Protein AF-A0A9D5RWE0-F1 (afdb_monomer)

Radius of gyration: 54.71 Å; Cα contacts (8 Å, |Δi|>4): 321; chains: 1; bounding box: 105×36×163 Å

Sequence (337 aa):
MYKINDGEYSDALPSATNVGNYDITYYVKGDSNHSDLAETSLTSVSILANDKTELVSTLASTNDYYDSIKDDYPLFASNLKLALDNGNAINSNDNVTVEQITEAINTLQSAKQAATNNVTKVVDVVTKIDAIGVVTLEKENDIIAVRNSYNALSEAEKAEVGEVYLSKLVNAEKTLKALKDKKAADEVKTLIDNIGEVVLSDECHKKIETAKAAYDSLTPEQKSLISEANEILAEKETIYNQLSERNKKAMPMLIVSISVAAGVILVLVLLYFLPFIINKRYIIDTNNNKIKRVAYIKESDGMVLLITHSFRKIRCNESEVYNNKAEAEEALNKSKQ

Solvent-accessible surface area (backbone atoms only — not comparable to full-atom values): 20110 Å² total; per-residue (Å²): 66,30,22,53,59,94,50,72,77,34,86,57,81,85,84,86,86,62,56,45,78,43,42,40,35,35,34,48,79,44,58,101,88,44,74,64,46,74,81,46,75,53,81,68,46,71,43,75,58,68,91,51,68,66,45,54,54,49,48,53,61,44,49,56,52,38,71,74,32,41,85,79,33,46,75,50,25,51,58,38,49,54,37,48,52,55,35,49,55,54,71,73,40,58,76,52,52,73,66,58,52,51,50,37,41,52,46,38,54,52,38,47,52,50,37,52,53,49,51,52,54,32,51,52,45,50,53,48,52,63,67,56,68,81,76,46,84,84,43,52,66,57,54,51,52,42,51,51,53,53,66,71,44,52,72,73,43,48,59,58,49,34,68,71,52,52,49,52,50,54,50,45,54,51,51,40,50,53,52,52,40,47,50,56,33,50,53,36,46,51,40,50,59,69,40,64,78,83,55,95,44,72,65,44,50,50,37,49,53,50,28,49,56,50,52,71,70,45,52,74,74,30,47,67,76,38,53,69,56,49,52,51,47,55,50,48,52,52,52,44,52,52,48,51,52,48,48,68,68,61,56,70,83,49,64,55,74,59,84,53,90,83,91,55,88,55,82,47,76,61,88,80,88,73,100,75,83,86,85,86,80,83,87,80,55,86,89,73,81,60,87,78,79,76,48,48,34,58,52,100,90,51,76,49,84,55,82,79,93,84,90,75,98,68,90,80,73,86,83,75,79,31,79,40,68,67,60,48,52,49,57,55,53,64,75,71,115

Nearest PDB structures (foldseek):
  5bu8-assembly1_A  TM=1.929E-01  e=3.585E+00  Enterobacteria phage HK620
  6djl-assembly1_C  TM=1.990E-01  e=3.225E+00  Homo sapiens

Structure (mmCIF, N/CA/C/O backbone):
data_AF-A0A9D5RWE0-F1
#
_entry.id   AF-A0A9D5RWE0-F1
#
loop_
_atom_site.group_PDB
_atom_site.id
_atom_site.type_symbol
_atom_site.label_atom_id
_atom_site.label_alt_id
_atom_site.label_comp_id
_atom_site.label_asym_id
_atom_site.label_entity_id
_atom_site.label_seq_id
_atom_site.pdbx_PDB_ins_code
_atom_site.Cartn_x
_atom_site.Cartn_y
_atom_site.Cartn_z
_atom_site.occupancy
_atom_site.B_iso_or_equiv
_atom_site.auth_seq_id
_atom_site.auth_comp_id
_atom_site.auth_asym_id
_atom_site.auth_atom_id
_atom_site.pdbx_PDB_model_num
ATOM 1 N N . MET A 1 1 ? 46.714 16.170 -53.740 1.00 91.50 1 MET A N 1
ATOM 2 C CA . MET A 1 1 ? 45.667 16.789 -52.902 1.00 91.50 1 MET A CA 1
ATOM 3 C C . MET A 1 1 ? 44.410 15.952 -52.985 1.00 91.50 1 MET A C 1
ATOM 5 O O . MET A 1 1 ? 44.203 15.309 -54.009 1.00 91.50 1 MET A O 1
ATOM 9 N N . TYR A 1 2 ? 43.608 15.944 -51.927 1.00 93.94 2 TYR A N 1
ATOM 10 C CA . TYR A 1 2 ? 42.418 15.114 -51.762 1.00 93.94 2 TYR A CA 1
ATOM 11 C C . TYR A 1 2 ? 41.202 15.975 -51.413 1.00 93.94 2 TYR A C 1
ATOM 13 O O . TYR A 1 2 ? 41.355 16.989 -50.737 1.00 93.94 2 TYR A O 1
ATOM 21 N N . LYS A 1 3 ? 40.008 15.550 -51.822 1.00 93.56 3 LYS A N 1
ATOM 22 C CA . LYS A 1 3 ? 38.716 16.075 -51.363 1.00 93.56 3 LYS A CA 1
ATOM 23 C C . LYS A 1 3 ? 37.780 14.922 -50.990 1.00 93.56 3 LYS A C 1
ATOM 25 O O . LYS A 1 3 ? 37.938 13.809 -51.498 1.00 93.56 3 LYS A O 1
ATOM 30 N N . ILE A 1 4 ? 36.823 15.200 -50.108 1.00 94.50 4 ILE A N 1
ATOM 31 C CA . ILE A 1 4 ? 35.719 14.297 -49.752 1.00 94.50 4 ILE A CA 1
ATOM 32 C C . ILE A 1 4 ? 34.438 14.872 -50.336 1.00 94.50 4 ILE A C 1
ATOM 34 O O . ILE A 1 4 ? 34.137 16.039 -50.083 1.00 94.50 4 ILE A O 1
ATOM 38 N N . ASN A 1 5 ? 33.673 14.050 -51.052 1.00 92.81 5 ASN A N 1
ATOM 39 C CA . ASN A 1 5 ? 32.453 14.438 -51.754 1.00 92.81 5 ASN A CA 1
ATOM 40 C C . ASN A 1 5 ? 32.718 15.701 -52.602 1.00 92.81 5 ASN A C 1
ATOM 42 O O . ASN A 1 5 ? 33.772 15.823 -53.231 1.00 92.81 5 ASN A O 1
ATOM 46 N N . ASP A 1 6 ? 31.808 16.673 -52.557 1.00 90.19 6 ASP A N 1
ATOM 47 C CA . ASP A 1 6 ? 31.939 17.971 -53.232 1.00 90.19 6 ASP A CA 1
ATOM 48 C C . ASP A 1 6 ? 32.753 19.004 -52.422 1.00 90.19 6 ASP A C 1
ATOM 50 O O . ASP A 1 6 ? 32.578 20.211 -52.577 1.00 90.19 6 ASP A O 1
ATOM 54 N N . GLY A 1 7 ? 33.610 18.541 -51.507 1.00 91.50 7 GLY A N 1
ATOM 55 C CA . GLY A 1 7 ? 34.447 19.394 -50.667 1.00 91.50 7 GLY A CA 1
ATOM 56 C C . GLY A 1 7 ? 35.657 20.002 -51.387 1.00 91.50 7 GLY A C 1
ATOM 57 O O . GLY A 1 7 ? 35.969 19.691 -52.537 1.00 91.50 7 GLY A O 1
ATOM 58 N N . GLU A 1 8 ? 36.382 20.851 -50.660 1.00 93.62 8 GLU A N 1
ATOM 59 C CA . GLU A 1 8 ? 37.604 21.508 -51.137 1.00 93.62 8 GLU A CA 1
ATOM 60 C C . GLU A 1 8 ? 38.823 20.572 -51.122 1.00 93.62 8 GLU A C 1
ATOM 62 O O . GLU A 1 8 ? 38.936 19.667 -50.289 1.00 93.62 8 GLU A O 1
ATOM 67 N N . TYR A 1 9 ? 39.777 20.829 -52.020 1.00 92.81 9 TYR A N 1
ATOM 68 C CA . TYR A 1 9 ? 41.039 20.095 -52.068 1.00 92.81 9 TYR A CA 1
ATOM 69 C C . TYR A 1 9 ? 41.990 20.489 -50.934 1.00 92.81 9 TYR A C 1
ATOM 71 O O . TYR A 1 9 ? 42.259 21.665 -50.702 1.00 92.81 9 TYR A O 1
ATOM 79 N N . SER A 1 10 ? 42.581 19.487 -50.284 1.00 93.88 10 SER A N 1
ATOM 80 C CA . SER A 1 10 ? 43.556 19.644 -49.203 1.00 93.88 10 SER A CA 1
ATOM 81 C C . SER A 1 10 ? 44.744 18.690 -49.358 1.00 93.88 10 SER A C 1
ATOM 83 O O . SER A 1 10 ? 44.656 17.651 -50.014 1.00 93.88 10 SER A O 1
ATOM 85 N N . ASP A 1 11 ? 45.881 19.037 -48.754 1.00 91.81 11 ASP A N 1
ATOM 86 C CA . ASP A 1 11 ? 47.048 18.150 -48.656 1.00 91.81 11 ASP A CA 1
ATOM 87 C C . ASP A 1 11 ? 46.867 17.084 -47.561 1.00 91.81 11 ASP A C 1
ATOM 89 O O . ASP A 1 11 ? 47.565 16.070 -47.556 1.00 91.81 11 ASP A O 1
ATOM 93 N N . ALA A 1 12 ? 45.916 17.295 -46.643 1.00 93.38 12 ALA A N 1
ATOM 94 C CA . ALA A 1 12 ? 45.594 16.353 -45.579 1.00 93.38 12 ALA A CA 1
ATOM 95 C C . ALA A 1 12 ? 44.889 15.101 -46.121 1.00 93.38 12 ALA A C 1
ATOM 97 O O . ALA A 1 12 ? 44.105 15.166 -47.070 1.00 93.38 12 ALA A O 1
ATOM 98 N N . LEU A 1 13 ? 45.134 13.958 -45.472 1.00 90.19 13 LEU A N 1
ATOM 99 C CA . LEU A 1 13 ? 44.382 12.741 -45.757 1.00 90.19 13 LEU A CA 1
ATOM 100 C C . LEU A 1 13 ? 42.901 12.935 -45.374 1.00 90.19 13 LEU A C 1
ATOM 102 O O . LEU A 1 13 ? 42.628 13.410 -44.269 1.00 90.19 13 LEU A O 1
ATOM 106 N N . PRO A 1 14 ? 41.956 12.549 -46.250 1.00 92.19 14 PRO A N 1
ATOM 107 C CA . PRO A 1 14 ? 40.526 12.557 -45.963 1.00 92.19 14 PRO A CA 1
ATOM 108 C C . PRO A 1 14 ? 40.153 11.816 -44.675 1.00 92.19 14 PRO A C 1
ATOM 110 O O . PRO A 1 14 ? 40.565 10.673 -44.479 1.00 92.19 14 PRO A O 1
ATOM 113 N N . SER A 1 15 ? 39.326 12.428 -43.825 1.00 92.31 15 SER A N 1
ATOM 114 C CA . SER A 1 15 ? 38.710 11.770 -42.671 1.00 92.31 15 SER A CA 1
ATOM 115 C C . SER A 1 15 ? 37.251 12.197 -42.491 1.00 92.31 15 SER A C 1
ATOM 117 O O . SER A 1 15 ? 36.880 13.339 -42.758 1.00 92.31 15 SER A O 1
ATOM 119 N N . ALA A 1 16 ? 36.416 11.258 -42.048 1.00 92.69 16 ALA A N 1
ATOM 120 C CA . ALA A 1 16 ? 35.019 11.483 -41.702 1.00 92.69 16 ALA A CA 1
ATOM 121 C C . ALA A 1 16 ? 34.601 10.523 -40.581 1.00 92.69 16 ALA A C 1
ATOM 123 O O . ALA A 1 16 ? 35.165 9.437 -40.453 1.00 92.69 16 ALA A O 1
ATOM 124 N N . THR A 1 17 ? 33.632 10.929 -39.760 1.00 92.81 17 THR A N 1
ATOM 125 C CA . THR A 1 17 ? 33.183 10.159 -38.584 1.00 92.81 17 THR A CA 1
ATOM 126 C C . THR A 1 17 ? 31.701 9.809 -38.603 1.00 92.81 17 THR A C 1
ATOM 128 O O . THR A 1 17 ? 31.282 8.932 -37.856 1.00 92.81 17 THR A O 1
ATOM 131 N N . ASN A 1 18 ? 30.900 10.487 -39.427 1.00 95.56 18 ASN A N 1
ATOM 132 C CA . ASN A 1 18 ? 29.454 10.298 -39.446 1.00 95.56 18 ASN A CA 1
ATOM 133 C C . ASN A 1 18 ? 29.061 9.139 -40.364 1.00 95.56 18 ASN A C 1
ATOM 135 O O . ASN A 1 18 ? 29.732 8.868 -41.359 1.00 95.56 18 ASN A O 1
ATOM 139 N N . VAL A 1 19 ? 27.943 8.490 -40.066 1.00 96.00 19 VAL A N 1
ATOM 140 C CA . VAL A 1 19 ? 27.300 7.519 -40.950 1.00 96.00 19 VAL A CA 1
ATOM 141 C C . VAL A 1 19 ? 27.016 8.173 -42.298 1.00 96.00 19 VAL A C 1
ATOM 143 O O . VAL A 1 19 ? 26.489 9.285 -42.365 1.00 96.00 19 VAL A O 1
ATOM 146 N N . GLY A 1 20 ? 27.381 7.487 -43.376 1.00 95.88 20 GLY A N 1
ATOM 147 C CA . GLY A 1 20 ? 27.222 8.003 -44.727 1.00 95.88 20 GLY A CA 1
ATOM 148 C C . GLY A 1 20 ? 28.159 7.352 -45.732 1.00 95.88 20 GLY A C 1
ATOM 149 O O . GLY A 1 20 ? 29.032 6.559 -45.378 1.00 95.88 20 GLY A O 1
ATOM 150 N N . ASN A 1 21 ? 27.958 7.715 -46.994 1.00 95.75 21 ASN A N 1
ATOM 151 C CA . ASN A 1 21 ? 28.835 7.349 -48.099 1.00 95.75 21 ASN A CA 1
ATOM 152 C C . ASN A 1 21 ? 29.780 8.513 -48.401 1.00 95.75 21 ASN A C 1
ATOM 154 O O . ASN A 1 21 ? 29.379 9.678 -48.327 1.00 95.75 21 ASN A O 1
ATOM 158 N N . TYR A 1 22 ? 31.020 8.181 -48.736 1.00 96.06 22 TYR A N 1
ATOM 159 C CA . TYR A 1 22 ? 32.093 9.136 -48.944 1.00 96.06 22 TYR A CA 1
ATOM 160 C C . TYR A 1 22 ? 32.828 8.831 -50.240 1.00 96.06 22 TYR A C 1
ATOM 162 O O . TYR A 1 22 ? 33.515 7.813 -50.367 1.00 96.06 22 TYR A O 1
ATOM 170 N N . ASP A 1 23 ? 32.720 9.765 -51.176 1.00 95.25 23 ASP A N 1
ATOM 171 C CA . ASP A 1 23 ? 33.444 9.743 -52.434 1.00 95.25 23 ASP A CA 1
ATOM 172 C C . ASP A 1 23 ? 34.757 10.500 -52.253 1.00 95.25 23 ASP A C 1
ATOM 174 O O . ASP A 1 23 ? 34.780 11.706 -52.014 1.00 95.25 23 ASP A O 1
ATOM 178 N N . ILE A 1 24 ? 35.878 9.787 -52.334 1.00 94.94 24 ILE A N 1
ATOM 179 C CA . ILE A 1 24 ? 37.199 10.396 -52.185 1.00 94.94 24 ILE A CA 1
ATOM 180 C C . ILE A 1 24 ? 37.775 10.636 -53.566 1.00 94.94 24 ILE A C 1
ATOM 182 O O . ILE A 1 24 ? 37.885 9.718 -54.375 1.00 94.94 24 ILE A O 1
ATOM 186 N N . THR A 1 25 ? 38.200 11.866 -53.819 1.00 95.00 25 THR A N 1
ATOM 187 C CA . THR A 1 25 ? 38.808 12.238 -55.092 1.00 95.00 25 THR A CA 1
ATOM 188 C C . THR A 1 25 ? 40.154 12.902 -54.861 1.00 95.00 25 THR A C 1
ATOM 190 O O . THR A 1 25 ? 40.316 13.673 -53.915 1.00 95.00 25 THR A O 1
ATOM 193 N N . TYR A 1 26 ? 41.138 12.594 -55.705 1.00 94.12 26 TYR A N 1
ATOM 194 C CA . TYR A 1 26 ? 42.473 13.169 -55.612 1.00 94.12 26 TYR A CA 1
ATOM 195 C C . TYR A 1 26 ? 42.975 13.677 -56.961 1.00 94.12 26 TYR A C 1
ATOM 197 O O . TYR A 1 26 ? 42.572 13.206 -58.020 1.00 94.12 26 TYR A O 1
ATOM 205 N N . TYR A 1 27 ? 43.910 14.618 -56.909 1.00 91.81 27 TYR A N 1
ATOM 206 C CA . TYR A 1 27 ? 44.736 14.996 -58.053 1.00 91.81 27 TYR A CA 1
ATOM 207 C C . TYR A 1 27 ? 46.182 15.207 -57.596 1.00 91.81 27 TYR A C 1
ATOM 209 O O . TYR A 1 27 ? 46.446 15.480 -56.415 1.00 91.81 27 TYR A O 1
ATOM 217 N N . VAL A 1 28 ? 47.137 15.062 -58.515 1.00 89.88 28 VAL A N 1
ATOM 218 C CA . VAL A 1 28 ? 48.561 15.287 -58.228 1.00 89.88 28 VAL A CA 1
ATOM 219 C C . VAL A 1 28 ? 48.958 16.614 -58.847 1.00 89.88 28 VAL A C 1
ATOM 221 O O . VAL A 1 28 ? 48.916 16.763 -60.063 1.00 89.88 28 VAL A O 1
ATOM 224 N N . LYS A 1 29 ? 49.331 17.579 -58.009 1.00 87.44 29 LYS A N 1
ATOM 225 C CA . LYS A 1 29 ? 49.853 18.860 -58.477 1.00 87.44 29 LYS A CA 1
ATOM 226 C C . LYS A 1 29 ? 51.285 18.658 -58.977 1.00 87.44 29 LYS A C 1
ATOM 228 O O . LYS A 1 29 ? 52.105 18.097 -58.251 1.00 87.44 29 LYS A O 1
ATOM 233 N N . GLY A 1 30 ? 51.556 19.082 -60.202 1.00 87.69 30 GLY A N 1
ATOM 234 C CA . GLY A 1 30 ? 52.875 19.070 -60.812 1.00 87.69 30 GLY A CA 1
ATOM 235 C C . GLY A 1 30 ? 53.831 20.061 -60.142 1.00 87.69 30 GLY A C 1
ATOM 236 O O . GLY A 1 30 ? 53.412 20.975 -59.424 1.00 87.69 30 GLY A O 1
ATOM 237 N N . ASP A 1 31 ? 55.129 19.869 -60.363 1.00 88.88 31 ASP A N 1
ATOM 238 C CA . ASP A 1 31 ? 56.180 20.790 -59.921 1.00 88.88 31 ASP A CA 1
ATOM 239 C C . ASP A 1 31 ? 56.749 21.593 -61.109 1.00 88.88 31 ASP A C 1
ATOM 241 O O . ASP A 1 31 ? 56.204 21.582 -62.209 1.00 88.88 31 ASP A O 1
ATOM 245 N N . SER A 1 32 ? 57.866 22.302 -60.915 1.00 93.19 32 SER A N 1
ATOM 246 C CA . SER A 1 32 ? 58.501 23.103 -61.975 1.00 93.19 32 SER A CA 1
ATOM 247 C C . SER A 1 32 ? 58.889 22.308 -63.231 1.00 93.19 32 SER A C 1
ATOM 249 O O . SER A 1 32 ? 59.124 22.916 -64.273 1.00 93.19 32 SER A O 1
ATOM 251 N N . ASN A 1 33 ? 58.984 20.977 -63.135 1.00 90.69 33 ASN A N 1
ATOM 252 C CA . ASN A 1 33 ? 59.439 20.089 -64.200 1.00 90.69 33 ASN A CA 1
ATOM 253 C C . ASN A 1 33 ? 58.367 19.074 -64.653 1.00 90.69 33 ASN A C 1
ATOM 255 O O . ASN A 1 33 ? 58.608 18.351 -65.620 1.00 90.69 33 ASN A O 1
ATOM 259 N N . HIS A 1 34 ? 57.197 19.018 -64.001 1.00 88.31 34 HIS A N 1
ATOM 260 C CA . HIS A 1 34 ? 56.120 18.060 -64.290 1.00 88.31 34 HIS A CA 1
ATOM 261 C C . HIS A 1 34 ? 54.746 18.750 -64.314 1.00 88.31 34 HIS A C 1
ATOM 263 O O . HIS A 1 34 ? 54.474 19.621 -63.498 1.00 88.31 34 HIS A O 1
ATOM 269 N N . SER A 1 35 ? 53.851 18.351 -65.223 1.00 88.06 35 SER A N 1
ATOM 270 C CA . SER A 1 35 ? 52.467 18.860 -65.271 1.00 88.06 35 SER A CA 1
ATOM 271 C C . SER A 1 35 ? 51.556 18.199 -64.229 1.00 88.06 35 SER A C 1
ATOM 273 O O . SER A 1 35 ? 51.857 17.110 -63.742 1.00 88.06 35 SER A O 1
ATOM 275 N N . ASP A 1 36 ? 50.422 18.839 -63.925 1.00 89.06 36 ASP A N 1
ATOM 276 C CA . ASP A 1 36 ? 49.377 18.272 -63.065 1.00 89.06 36 ASP A CA 1
ATOM 277 C C . ASP A 1 36 ? 48.830 16.953 -63.639 1.00 89.06 36 ASP A C 1
ATOM 279 O O . ASP A 1 36 ? 48.599 16.822 -64.846 1.00 89.06 36 ASP A O 1
ATOM 283 N N . LEU A 1 37 ? 48.569 15.986 -62.759 1.00 87.12 37 LEU A N 1
ATOM 284 C CA . LEU A 1 37 ? 47.771 14.810 -63.084 1.00 87.12 37 LEU A CA 1
ATOM 285 C C . LEU A 1 37 ? 46.290 15.151 -62.923 1.00 87.12 37 LEU A C 1
ATOM 287 O O . LEU A 1 37 ? 45.889 15.713 -61.902 1.00 87.12 37 LEU A O 1
ATOM 291 N N . ALA A 1 38 ? 45.489 14.760 -63.914 1.00 86.00 38 ALA A N 1
ATOM 292 C CA . ALA A 1 38 ? 44.045 14.938 -63.890 1.00 86.00 38 ALA A CA 1
ATOM 293 C C . ALA A 1 38 ? 43.392 14.276 -62.662 1.00 86.00 38 ALA A C 1
ATOM 295 O O . ALA A 1 38 ? 43.881 13.284 -62.116 1.00 86.00 38 ALA A O 1
ATOM 296 N N . GLU A 1 39 ? 42.260 14.844 -62.260 1.00 91.62 39 GLU A N 1
ATOM 297 C CA . GLU A 1 39 ? 41.424 14.359 -61.166 1.00 91.62 39 GLU A CA 1
ATOM 298 C C . GLU A 1 39 ? 41.070 12.870 -61.332 1.00 91.62 39 GLU A C 1
ATOM 300 O O . GLU A 1 39 ? 40.671 12.429 -62.409 1.00 91.62 39 GLU A O 1
ATOM 305 N N . THR A 1 40 ? 41.230 12.093 -60.258 1.00 93.50 40 THR A N 1
ATOM 306 C CA . THR A 1 40 ? 40.908 10.663 -60.194 1.00 93.50 40 THR A CA 1
ATOM 307 C C . THR A 1 40 ? 40.087 10.372 -58.939 1.00 93.50 40 THR A C 1
ATOM 309 O O . THR A 1 40 ? 40.506 10.686 -57.822 1.00 93.50 40 THR A O 1
ATOM 312 N N . SER A 1 41 ? 38.925 9.743 -59.111 1.00 92.56 41 SER A N 1
ATOM 313 C CA . SER A 1 41 ? 38.076 9.296 -58.003 1.00 92.56 41 SER A CA 1
ATOM 314 C C . SER A 1 41 ? 38.458 7.891 -57.541 1.00 92.56 41 SER A C 1
ATOM 316 O O . SER A 1 41 ? 38.744 7.007 -58.351 1.00 92.56 41 SER A O 1
ATOM 318 N N . LEU A 1 42 ? 38.463 7.689 -56.227 1.00 91.69 42 LEU A N 1
ATOM 319 C CA . LEU A 1 42 ? 38.627 6.388 -55.587 1.00 91.69 42 LEU A CA 1
ATOM 320 C C . LEU A 1 42 ? 37.273 5.680 -55.456 1.00 91.69 42 LEU A C 1
ATOM 322 O O . LEU A 1 42 ? 36.214 6.281 -55.633 1.00 91.69 42 LEU A O 1
ATOM 326 N N . THR A 1 43 ? 37.308 4.393 -55.108 1.00 91.62 43 THR A N 1
ATOM 327 C CA . THR A 1 43 ? 36.102 3.651 -54.727 1.00 91.62 43 THR A CA 1
ATOM 328 C C . THR A 1 43 ? 35.440 4.317 -53.521 1.00 91.62 43 THR A C 1
ATOM 330 O O . THR A 1 43 ? 36.111 4.580 -52.523 1.00 91.62 43 THR A O 1
ATOM 333 N N . SER A 1 44 ? 34.129 4.553 -53.614 1.00 92.31 44 SER A N 1
ATOM 334 C CA . SER A 1 44 ? 33.321 5.084 -52.513 1.00 92.31 44 SER A CA 1
ATOM 335 C C . SER A 1 44 ? 33.427 4.188 -51.275 1.00 92.31 44 SER A C 1
ATOM 337 O O . SER A 1 44 ? 33.420 2.957 -51.389 1.00 92.31 44 SER A O 1
ATOM 339 N N . VAL A 1 45 ? 33.531 4.799 -50.097 1.00 94.38 45 VAL A N 1
ATOM 340 C CA . VAL A 1 45 ? 33.579 4.102 -48.802 1.00 94.38 45 VAL A CA 1
ATOM 341 C C . VAL A 1 45 ? 32.392 4.510 -47.939 1.00 94.38 45 VAL A C 1
ATOM 343 O O . VAL A 1 45 ? 31.917 5.639 -48.026 1.00 94.38 45 VAL A O 1
ATOM 346 N N . SER A 1 46 ? 31.924 3.610 -47.077 1.00 95.00 46 SER A N 1
ATOM 347 C CA . SER A 1 46 ? 30.744 3.850 -46.241 1.00 95.00 46 SER A CA 1
ATOM 348 C C . SER A 1 46 ? 31.054 3.662 -44.761 1.00 95.00 46 SER A C 1
ATOM 350 O O . SER A 1 46 ? 31.705 2.691 -44.374 1.00 95.00 46 SER A O 1
ATOM 352 N N . ILE A 1 47 ? 30.524 4.559 -43.932 1.00 95.81 47 ILE A N 1
ATOM 353 C CA . ILE A 1 47 ? 30.391 4.368 -42.486 1.00 95.81 47 ILE A CA 1
ATOM 354 C C . ILE A 1 47 ? 28.944 3.951 -42.241 1.00 95.81 47 ILE A C 1
ATOM 356 O O . ILE A 1 47 ? 28.023 4.697 -42.568 1.00 95.81 47 ILE A O 1
ATOM 360 N N . LEU A 1 48 ? 28.740 2.744 -41.714 1.00 96.19 48 LEU A N 1
ATOM 361 C CA . LEU A 1 48 ? 27.411 2.207 -41.421 1.00 96.19 48 LEU A CA 1
ATOM 362 C C . LEU A 1 48 ? 26.966 2.604 -40.010 1.00 96.19 48 LEU A C 1
ATOM 364 O O . LEU A 1 48 ? 27.796 2.768 -39.116 1.00 96.19 48 LEU A O 1
ATOM 368 N N . ALA A 1 49 ? 25.653 2.730 -39.813 1.00 96.88 49 ALA A N 1
ATOM 369 C CA . ALA A 1 49 ? 25.080 2.916 -38.485 1.00 96.88 49 ALA A CA 1
ATOM 370 C C . ALA A 1 49 ? 25.320 1.685 -37.602 1.00 96.88 49 ALA A C 1
ATOM 372 O O . ALA A 1 49 ? 25.349 0.550 -38.084 1.00 96.88 49 ALA A O 1
ATOM 373 N N . ASN A 1 50 ? 25.454 1.923 -36.298 1.00 97.38 50 ASN A N 1
ATOM 374 C CA . ASN A 1 50 ? 25.511 0.847 -35.314 1.00 97.38 50 ASN A CA 1
ATOM 375 C C . ASN A 1 50 ? 24.162 0.114 -35.229 1.00 97.38 50 ASN A C 1
ATOM 377 O O . ASN A 1 50 ? 23.103 0.725 -35.386 1.00 97.38 50 ASN A O 1
ATOM 381 N N . ASP A 1 51 ? 24.204 -1.192 -34.956 1.00 97.69 51 ASP A N 1
ATOM 382 C CA . ASP A 1 51 ? 23.004 -2.015 -34.788 1.00 97.69 51 ASP A CA 1
ATOM 383 C C . ASP A 1 51 ? 22.209 -1.586 -33.541 1.00 97.69 51 ASP A C 1
ATOM 385 O O . ASP A 1 51 ? 22.753 -1.470 -32.444 1.00 97.69 51 ASP A O 1
ATOM 389 N N . LYS A 1 52 ? 20.905 -1.355 -33.723 1.00 98.31 52 LYS A N 1
ATOM 390 C CA . LYS A 1 52 ? 19.955 -0.907 -32.690 1.00 98.31 52 LYS A CA 1
ATOM 391 C C . LYS A 1 52 ? 18.831 -1.913 -32.449 1.00 98.31 52 LYS A C 1
ATOM 393 O O . LYS A 1 52 ? 17.859 -1.589 -31.769 1.00 98.31 52 LYS A O 1
ATOM 398 N N . THR A 1 53 ? 18.931 -3.125 -32.992 1.00 98.50 53 THR A N 1
ATOM 399 C CA . THR A 1 53 ? 17.858 -4.129 -32.935 1.00 98.50 53 THR A CA 1
ATOM 400 C C . THR A 1 53 ? 17.387 -4.399 -31.498 1.00 98.50 53 THR A C 1
ATOM 402 O O . THR A 1 53 ? 16.184 -4.405 -31.226 1.00 98.50 53 THR A O 1
ATOM 405 N N . GLU A 1 54 ? 18.314 -4.537 -30.545 1.00 98.69 54 GLU A N 1
ATOM 406 C CA . GLU A 1 54 ? 17.986 -4.746 -29.127 1.00 98.69 54 GLU A CA 1
ATOM 407 C C . GLU A 1 54 ? 17.321 -3.520 -28.477 1.00 98.69 54 GLU A C 1
ATOM 409 O O . GLU A 1 54 ? 16.371 -3.665 -27.700 1.00 98.69 54 GLU A O 1
ATOM 414 N N . LEU A 1 55 ? 17.759 -2.307 -28.831 1.00 98.81 55 LEU A N 1
ATOM 415 C CA . LEU A 1 55 ? 17.146 -1.064 -28.357 1.00 98.81 55 LEU A CA 1
ATOM 416 C C . LEU A 1 55 ? 15.695 -0.955 -28.831 1.00 98.81 55 LEU A C 1
ATOM 418 O O . LEU A 1 55 ? 14.815 -0.663 -28.025 1.00 98.81 55 LEU A O 1
ATOM 422 N N . VAL A 1 56 ? 15.429 -1.254 -30.105 1.00 98.81 56 VAL A N 1
ATOM 423 C CA . VAL A 1 56 ? 14.070 -1.255 -30.670 1.00 98.81 56 VAL A CA 1
ATOM 424 C C . VAL A 1 56 ? 13.173 -2.263 -29.945 1.00 98.81 56 VAL A C 1
ATOM 426 O O . VAL A 1 56 ? 12.057 -1.922 -29.554 1.00 98.81 56 VAL A O 1
ATOM 429 N N . SER A 1 57 ? 13.665 -3.480 -29.694 1.00 98.75 57 SER A N 1
ATOM 430 C CA . SER A 1 57 ? 12.920 -4.488 -28.925 1.00 98.75 57 SER A CA 1
ATOM 431 C C . SER A 1 57 ? 12.653 -4.035 -27.482 1.00 98.75 57 SER A C 1
ATOM 433 O O . SER A 1 57 ? 11.563 -4.245 -26.942 1.00 98.75 57 SER A O 1
ATOM 435 N N . THR A 1 58 ? 13.636 -3.397 -26.843 1.00 98.81 58 THR A N 1
ATOM 436 C CA . THR A 1 58 ? 13.517 -2.895 -25.468 1.00 98.81 58 THR A CA 1
ATOM 437 C C . THR A 1 58 ? 12.498 -1.760 -25.386 1.00 98.81 58 THR A C 1
ATOM 439 O O . THR A 1 58 ? 11.639 -1.790 -24.502 1.00 98.81 58 THR A O 1
ATOM 442 N N . LEU A 1 59 ? 12.533 -0.815 -26.332 1.00 98.88 59 LEU A N 1
ATOM 443 C CA . LEU A 1 59 ? 11.553 0.264 -26.479 1.00 98.88 59 LEU A CA 1
ATOM 444 C C . LEU A 1 59 ? 10.134 -0.285 -26.623 1.00 98.88 59 LEU A C 1
ATOM 446 O O . LEU A 1 59 ? 9.264 0.115 -25.854 1.00 98.88 59 LEU A O 1
ATOM 450 N N . ALA A 1 60 ? 9.919 -1.241 -27.534 1.00 98.81 60 ALA A N 1
ATOM 451 C CA . ALA A 1 60 ? 8.609 -1.856 -27.744 1.00 98.81 60 ALA A CA 1
ATOM 452 C C . ALA A 1 60 ? 8.068 -2.474 -26.446 1.00 98.81 60 ALA A C 1
ATOM 454 O O . ALA A 1 60 ? 7.015 -2.073 -25.956 1.00 98.81 60 ALA A O 1
ATOM 455 N N . SER A 1 61 ? 8.851 -3.346 -25.800 1.00 98.50 61 SER A N 1
ATOM 456 C CA . SER A 1 61 ? 8.415 -3.998 -24.558 1.00 98.50 61 SER A CA 1
ATOM 457 C C . SER A 1 61 ? 8.192 -3.019 -23.395 1.00 98.50 61 SER A C 1
ATOM 459 O O . SER A 1 61 ? 7.458 -3.324 -22.452 1.00 98.50 61 SER A O 1
ATOM 461 N N . THR A 1 62 ? 8.885 -1.879 -23.397 1.00 98.81 62 THR A N 1
ATOM 462 C CA . THR A 1 62 ? 8.762 -0.848 -22.360 1.00 98.81 62 THR A CA 1
ATOM 463 C C . THR A 1 62 ? 7.533 0.015 -22.604 1.00 98.81 62 THR A C 1
ATOM 465 O O . THR A 1 62 ? 6.832 0.345 -21.651 1.00 98.81 62 THR A O 1
ATOM 468 N N . ASN A 1 63 ? 7.232 0.312 -23.869 1.00 98.69 63 ASN A N 1
ATOM 469 C CA . ASN A 1 63 ? 6.019 1.009 -24.267 1.00 98.69 63 ASN A CA 1
ATOM 470 C C . ASN A 1 63 ? 4.770 0.173 -23.959 1.00 98.69 63 ASN A C 1
ATOM 472 O O . ASN A 1 63 ? 3.826 0.706 -23.390 1.00 98.69 63 ASN A O 1
ATOM 476 N N . ASP A 1 64 ? 4.801 -1.136 -24.224 1.00 98.75 64 ASP A N 1
ATOM 477 C CA . ASP A 1 64 ? 3.700 -2.042 -23.865 1.00 98.75 64 ASP A CA 1
ATOM 478 C C . ASP A 1 64 ? 3.392 -1.989 -22.361 1.00 98.75 64 ASP A C 1
ATOM 480 O O . ASP A 1 64 ? 2.236 -1.918 -21.944 1.00 98.75 64 ASP A O 1
ATOM 484 N N . TYR A 1 65 ? 4.439 -1.984 -21.526 1.00 98.75 65 TYR A N 1
ATOM 485 C CA . TYR A 1 65 ? 4.264 -1.879 -20.080 1.00 98.75 65 TYR A CA 1
ATOM 486 C C . TYR A 1 65 ? 3.758 -0.493 -19.667 1.00 98.75 65 TYR A C 1
ATOM 488 O O . TYR A 1 65 ? 2.828 -0.409 -18.870 1.00 98.75 65 TYR A O 1
ATOM 496 N N . TYR A 1 66 ? 4.306 0.583 -20.239 1.00 98.75 66 TYR A N 1
ATOM 497 C CA . TYR A 1 66 ? 3.811 1.947 -20.034 1.00 98.75 66 TYR A CA 1
ATOM 498 C C . TYR A 1 66 ? 2.312 2.058 -20.336 1.00 98.75 66 TYR A C 1
ATOM 500 O O . TYR A 1 66 ? 1.557 2.540 -19.495 1.00 98.75 66 TYR A O 1
ATOM 508 N N . ASP A 1 67 ? 1.871 1.553 -21.489 1.00 98.69 67 ASP A N 1
ATOM 509 C CA . ASP A 1 67 ? 0.467 1.587 -21.892 1.00 98.69 67 ASP A CA 1
ATOM 510 C C . ASP A 1 67 ? -0.441 0.811 -20.933 1.00 98.69 67 ASP A C 1
ATOM 512 O O . ASP A 1 67 ? -1.584 1.215 -20.733 1.00 98.69 67 ASP A O 1
ATOM 516 N N . SER A 1 68 ? 0.073 -0.245 -20.295 1.00 98.56 68 SER A N 1
ATOM 517 C CA . SER A 1 68 ? -0.678 -1.025 -19.304 1.00 98.56 68 SER A CA 1
ATOM 518 C C . SER A 1 68 ? -0.847 -0.344 -17.942 1.00 98.56 68 SER A C 1
ATOM 520 O O . SER A 1 68 ? -1.739 -0.736 -17.197 1.00 98.56 68 SER A O 1
ATOM 522 N N . ILE A 1 69 ? -0.010 0.648 -17.600 1.00 98.44 69 ILE A N 1
ATOM 523 C CA . ILE A 1 69 ? -0.008 1.279 -16.265 1.00 98.44 69 ILE A CA 1
ATOM 524 C C . ILE A 1 69 ? -0.332 2.776 -16.271 1.00 98.44 69 ILE A C 1
ATOM 526 O O . ILE A 1 69 ? -0.522 3.349 -15.205 1.00 98.44 69 ILE A O 1
ATOM 530 N N . LYS A 1 70 ? -0.350 3.440 -17.433 1.00 97.88 70 LYS A N 1
ATOM 531 C CA . LYS A 1 70 ? -0.407 4.912 -17.527 1.00 97.88 70 LYS A CA 1
ATOM 532 C C . LYS A 1 70 ? -1.643 5.561 -16.911 1.00 97.88 70 LYS A C 1
ATOM 534 O O . LYS A 1 70 ? -1.540 6.698 -16.457 1.00 97.88 70 LYS A O 1
ATOM 539 N N . ASP A 1 71 ? -2.766 4.853 -16.904 1.00 97.56 71 ASP A N 1
ATOM 540 C CA . ASP A 1 71 ? -4.033 5.379 -16.399 1.00 97.56 71 ASP A CA 1
ATOM 541 C C . ASP A 1 71 ? -4.188 5.113 -14.894 1.00 97.56 71 ASP A C 1
ATOM 543 O O . ASP A 1 71 ? -4.603 6.002 -14.153 1.00 97.56 71 ASP A O 1
ATOM 547 N N . ASP A 1 72 ? -3.788 3.922 -14.436 1.00 97.00 72 ASP A N 1
ATOM 548 C CA . ASP A 1 72 ? -3.936 3.497 -13.039 1.00 97.00 72 ASP A CA 1
ATOM 549 C C . ASP A 1 72 ? -2.778 3.958 -12.135 1.00 97.00 72 ASP A C 1
ATOM 551 O O . ASP A 1 72 ? -2.978 4.150 -10.938 1.00 97.00 72 ASP A O 1
ATOM 555 N N . TYR A 1 73 ? -1.576 4.138 -12.699 1.00 97.94 73 TYR A N 1
ATOM 556 C CA . TYR A 1 73 ? -0.343 4.482 -11.976 1.00 97.94 73 TYR A CA 1
ATOM 557 C C . TYR A 1 73 ? 0.452 5.609 -12.673 1.00 97.94 73 TYR A C 1
ATOM 559 O O . TYR A 1 73 ? 1.595 5.403 -13.119 1.00 97.94 73 TYR A O 1
ATOM 567 N N . PRO A 1 74 ? -0.137 6.809 -12.826 1.00 97.25 74 PRO A N 1
ATOM 568 C CA . PRO A 1 74 ? 0.425 7.895 -13.629 1.00 97.25 74 PRO A CA 1
ATOM 569 C C . PRO A 1 74 ? 1.800 8.405 -13.163 1.00 97.25 74 PRO A C 1
ATOM 571 O O . PRO A 1 74 ? 2.618 8.785 -14.005 1.00 97.25 74 PRO A O 1
ATOM 574 N N . LEU A 1 75 ? 2.110 8.411 -11.861 1.00 96.75 75 LEU A N 1
ATOM 575 C CA . LEU A 1 75 ? 3.422 8.844 -11.357 1.00 96.75 75 LEU A CA 1
ATOM 576 C C . LEU A 1 75 ? 4.515 7.855 -11.761 1.00 96.75 75 LEU A C 1
ATOM 578 O O . LEU A 1 75 ? 5.602 8.259 -12.186 1.00 96.75 75 LEU A O 1
ATOM 582 N N . PHE A 1 76 ? 4.236 6.554 -11.669 1.00 97.44 76 PHE A N 1
ATOM 583 C CA . PHE A 1 76 ? 5.185 5.529 -12.105 1.00 97.44 76 PHE A CA 1
ATOM 584 C C . PHE A 1 76 ? 5.337 5.520 -13.627 1.00 97.44 76 PHE A C 1
ATOM 586 O O . PHE A 1 76 ? 6.458 5.430 -14.137 1.00 97.44 76 PHE A O 1
ATOM 593 N N . ALA A 1 77 ? 4.231 5.688 -14.352 1.00 98.12 77 ALA A N 1
ATOM 594 C CA . ALA A 1 77 ? 4.224 5.773 -15.805 1.00 98.12 77 ALA A CA 1
ATOM 595 C C . ALA A 1 77 ? 4.986 6.999 -16.327 1.00 98.12 77 ALA A C 1
ATOM 597 O O . ALA A 1 77 ? 5.687 6.899 -17.333 1.00 98.12 77 ALA A O 1
ATOM 598 N N . SER A 1 78 ? 4.923 8.139 -15.630 1.00 97.19 78 SER A N 1
ATOM 599 C CA . SER A 1 78 ? 5.668 9.351 -15.995 1.00 97.19 78 SER A CA 1
ATOM 600 C C . SER A 1 78 ? 7.183 9.120 -16.005 1.00 97.19 78 SER A C 1
ATOM 602 O O . SER A 1 78 ? 7.871 9.544 -16.935 1.00 97.19 78 SER A O 1
ATOM 604 N N . ASN A 1 79 ? 7.718 8.407 -15.009 1.00 93.50 79 ASN A N 1
ATOM 605 C CA . ASN A 1 79 ? 9.147 8.074 -14.965 1.00 93.50 79 ASN A CA 1
ATOM 606 C C . ASN A 1 79 ? 9.549 7.143 -16.117 1.00 93.50 79 ASN A C 1
ATOM 608 O O . ASN A 1 79 ? 10.620 7.296 -16.705 1.00 93.50 79 ASN A O 1
ATOM 612 N N . LEU A 1 80 ? 8.672 6.201 -16.469 1.00 97.88 80 LEU A N 1
ATOM 613 C CA . LEU A 1 80 ? 8.894 5.286 -17.583 1.00 97.88 80 LEU A CA 1
ATOM 614 C C . LEU A 1 80 ? 8.853 6.006 -18.938 1.00 97.88 80 LEU A C 1
ATOM 616 O O . LEU A 1 80 ? 9.671 5.729 -19.815 1.00 97.88 80 LEU A O 1
ATOM 620 N N . LYS A 1 81 ? 7.945 6.977 -19.087 1.00 98.44 81 LYS A N 1
ATOM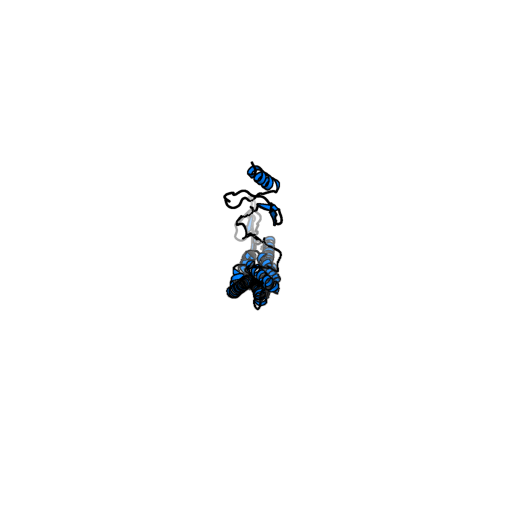 621 C CA . LYS A 1 81 ? 7.819 7.805 -20.289 1.00 98.44 81 LYS A CA 1
ATOM 622 C C . LYS A 1 81 ? 9.091 8.597 -20.581 1.00 98.44 81 LYS A C 1
ATOM 624 O O . LYS A 1 81 ? 9.508 8.657 -21.733 1.00 98.44 81 LYS A O 1
ATOM 629 N N . LEU A 1 82 ? 9.743 9.137 -19.552 1.00 97.88 82 LEU A N 1
ATOM 630 C CA . LEU A 1 82 ? 11.019 9.839 -19.708 1.00 97.88 82 LEU A CA 1
ATOM 631 C C . LEU A 1 82 ? 12.120 8.917 -20.260 1.00 97.88 82 LEU A C 1
ATOM 633 O O . LEU A 1 82 ? 12.871 9.309 -21.152 1.00 97.88 82 LEU A O 1
ATOM 637 N N . ALA A 1 83 ? 12.200 7.677 -19.768 1.00 98.25 83 ALA A N 1
ATOM 638 C CA . ALA A 1 83 ? 13.154 6.695 -20.279 1.00 98.25 83 ALA A CA 1
ATOM 639 C C . ALA A 1 83 ? 12.860 6.318 -21.744 1.00 98.25 83 ALA A C 1
ATOM 641 O O . ALA A 1 83 ? 13.788 6.232 -22.549 1.00 98.25 83 ALA A O 1
ATOM 642 N N . LEU A 1 84 ? 11.579 6.152 -22.102 1.00 98.75 84 LEU A N 1
ATOM 643 C CA . LEU A 1 84 ? 11.132 5.929 -23.484 1.00 98.75 84 LEU A CA 1
ATOM 644 C C . LEU A 1 84 ? 11.532 7.080 -24.411 1.00 98.75 84 LEU A C 1
ATOM 646 O O . LEU A 1 84 ? 12.045 6.832 -25.500 1.00 98.75 84 LEU A O 1
ATOM 650 N N . ASP A 1 85 ? 11.349 8.326 -23.978 1.00 98.69 85 ASP A N 1
ATOM 651 C CA . ASP A 1 85 ? 11.700 9.504 -24.776 1.00 98.69 85 ASP A CA 1
ATOM 652 C C . ASP A 1 85 ? 13.206 9.585 -25.042 1.00 98.69 85 ASP A C 1
ATOM 654 O O . ASP A 1 85 ? 13.625 9.776 -26.187 1.00 98.69 85 ASP A O 1
ATOM 658 N N . ASN A 1 86 ? 14.023 9.331 -24.018 1.00 98.00 86 ASN A N 1
ATOM 659 C CA . ASN A 1 86 ? 15.476 9.269 -24.164 1.00 98.00 86 ASN A CA 1
ATOM 660 C C . ASN A 1 86 ? 15.906 8.125 -25.098 1.00 98.00 86 ASN A C 1
ATOM 662 O O . ASN A 1 86 ? 16.730 8.327 -25.990 1.00 98.00 86 ASN A O 1
ATOM 666 N N . GLY A 1 87 ? 15.319 6.934 -24.944 1.00 98.50 87 GLY A N 1
ATOM 667 C CA . GLY A 1 87 ? 15.614 5.790 -25.808 1.00 98.50 87 GLY A CA 1
ATOM 668 C C . GLY A 1 87 ? 15.223 6.030 -27.271 1.00 98.50 87 GLY A C 1
ATOM 669 O O . GLY A 1 87 ? 15.988 5.697 -28.175 1.00 98.50 87 GLY A O 1
ATOM 670 N N . ASN A 1 88 ? 14.078 6.671 -27.520 1.00 98.69 88 ASN A N 1
ATOM 671 C CA . ASN A 1 88 ? 13.630 7.037 -28.866 1.00 98.69 88 ASN A CA 1
ATOM 672 C C . ASN A 1 88 ? 14.553 8.069 -29.529 1.00 98.69 88 ASN A C 1
ATOM 674 O O . ASN A 1 88 ? 14.802 7.982 -30.736 1.00 98.69 88 ASN A O 1
ATOM 678 N N . ALA A 1 89 ? 15.099 9.013 -28.755 1.00 98.50 89 ALA A N 1
ATOM 679 C CA . ALA A 1 89 ? 16.084 9.970 -29.252 1.00 98.50 89 ALA A CA 1
ATOM 680 C C . ALA A 1 89 ? 17.377 9.272 -29.713 1.00 98.50 89 ALA A C 1
ATOM 682 O O . ALA A 1 89 ? 17.884 9.577 -30.794 1.00 98.50 89 ALA A O 1
ATOM 683 N N . ILE A 1 90 ? 17.871 8.287 -28.950 1.00 98.50 90 ILE A N 1
ATOM 684 C CA . ILE A 1 90 ? 19.030 7.464 -29.342 1.00 98.50 90 ILE A CA 1
ATOM 685 C C . ILE A 1 90 ? 18.710 6.607 -30.570 1.00 98.50 90 ILE A C 1
ATOM 687 O O . ILE A 1 90 ? 19.503 6.545 -31.510 1.00 98.50 90 ILE A O 1
ATOM 691 N N . ASN A 1 91 ? 17.529 5.986 -30.608 1.00 98.19 91 ASN A N 1
ATOM 692 C CA . ASN A 1 91 ? 17.122 5.150 -31.732 1.00 98.19 91 ASN A CA 1
ATOM 693 C C . ASN A 1 91 ? 17.072 5.938 -33.054 1.00 98.19 91 ASN A C 1
ATOM 695 O O . ASN A 1 91 ? 17.501 5.434 -34.090 1.00 98.19 91 ASN A O 1
ATOM 699 N N . SER A 1 92 ? 16.630 7.196 -33.002 1.00 97.88 92 SER A N 1
ATOM 700 C CA . SER A 1 92 ? 16.470 8.059 -34.181 1.00 97.88 92 SER A CA 1
ATOM 701 C C . SER A 1 92 ? 17.775 8.692 -34.689 1.00 97.88 92 SER A C 1
ATOM 703 O O . SER A 1 92 ? 17.780 9.279 -35.766 1.00 97.88 92 SER A O 1
ATOM 705 N N . ASN A 1 93 ? 18.880 8.609 -33.937 1.00 97.31 93 ASN A N 1
ATOM 706 C CA . ASN A 1 93 ? 20.161 9.214 -34.314 1.00 97.31 93 ASN A CA 1
ATOM 707 C C . ASN A 1 93 ? 21.128 8.159 -34.868 1.00 97.31 93 ASN A C 1
ATOM 709 O O . ASN A 1 93 ? 21.570 7.284 -34.131 1.00 97.31 93 ASN A O 1
ATOM 713 N N . ASP A 1 94 ? 21.486 8.223 -36.149 1.00 97.00 94 ASP A N 1
ATOM 714 C CA . ASP A 1 94 ? 22.380 7.238 -36.784 1.00 97.00 94 ASP A CA 1
ATOM 715 C C . ASP A 1 94 ? 23.837 7.314 -36.305 1.00 97.00 94 ASP A C 1
ATOM 717 O O . ASP A 1 94 ? 24.541 6.308 -36.329 1.00 97.00 94 ASP A O 1
ATOM 721 N N . ASN A 1 95 ? 24.275 8.466 -35.789 1.00 96.62 95 ASN A N 1
ATOM 722 C CA . ASN A 1 95 ? 25.656 8.717 -35.357 1.00 96.62 95 ASN A CA 1
ATOM 723 C C . ASN A 1 95 ? 25.895 8.415 -33.865 1.00 96.62 95 ASN A C 1
ATOM 725 O O . ASN A 1 95 ? 26.743 9.043 -33.232 1.00 96.62 95 ASN A O 1
ATOM 729 N N . VAL A 1 96 ? 25.125 7.498 -33.277 1.00 97.69 96 VAL A N 1
ATOM 730 C CA . VAL A 1 96 ? 25.273 7.097 -31.866 1.00 97.69 96 VAL A CA 1
ATOM 731 C C . VAL A 1 96 ? 26.349 6.036 -31.693 1.00 97.69 96 VAL A C 1
ATOM 733 O O . VAL A 1 96 ? 26.534 5.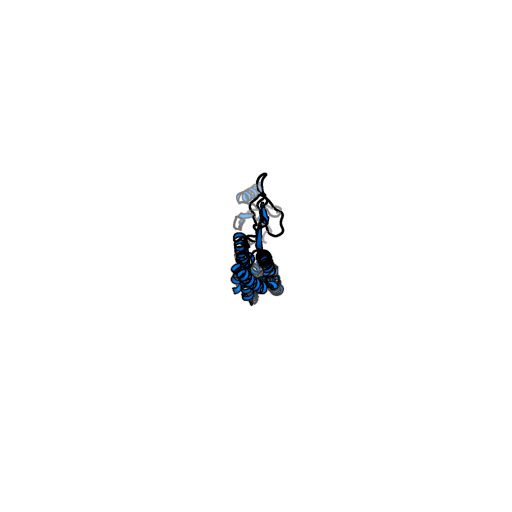178 -32.556 1.00 97.69 96 VAL A O 1
ATOM 736 N N . THR A 1 97 ? 27.039 6.055 -30.556 1.00 97.44 97 THR A N 1
ATOM 737 C CA . THR A 1 97 ? 28.017 5.021 -30.197 1.00 97.44 97 THR A CA 1
ATOM 738 C C . THR A 1 97 ? 27.330 3.774 -29.631 1.00 97.44 97 THR A C 1
ATOM 740 O O . THR A 1 97 ? 26.215 3.833 -29.112 1.00 97.44 97 THR A O 1
ATOM 743 N N . VAL A 1 98 ? 28.017 2.628 -29.676 1.00 97.50 98 VAL A N 1
ATOM 744 C CA . VAL A 1 98 ? 27.547 1.381 -29.036 1.00 97.50 98 VAL A CA 1
ATOM 745 C C . VAL A 1 98 ? 27.340 1.568 -27.527 1.00 97.50 98 VAL A C 1
ATOM 747 O O . VAL A 1 98 ? 26.405 1.011 -26.954 1.00 97.50 98 VAL A O 1
ATOM 750 N N . GLU A 1 99 ? 28.172 2.392 -26.888 1.00 98.25 99 GLU A N 1
ATOM 751 C CA . GLU A 1 99 ? 28.040 2.742 -25.472 1.00 98.25 99 GLU A CA 1
ATOM 752 C C . GLU A 1 99 ? 26.726 3.487 -25.196 1.00 98.25 99 GLU A C 1
ATOM 754 O O . GLU A 1 99 ? 25.980 3.083 -24.309 1.00 98.25 99 GLU A O 1
ATOM 759 N N . GLN A 1 100 ? 26.378 4.484 -26.017 1.00 98.44 100 GLN A N 1
ATOM 760 C CA . GLN A 1 100 ? 25.111 5.218 -25.896 1.00 98.44 100 GLN A CA 1
ATOM 761 C C . GLN A 1 100 ? 23.888 4.317 -26.117 1.00 98.44 100 GLN A C 1
ATOM 763 O O . GLN A 1 100 ? 22.884 4.452 -25.418 1.00 98.44 100 GLN A O 1
ATOM 768 N N . ILE A 1 101 ? 23.962 3.378 -27.068 1.00 98.69 101 ILE A N 1
ATOM 769 C CA . ILE A 1 101 ? 22.900 2.381 -27.291 1.00 98.69 101 ILE A CA 1
ATOM 770 C C . ILE A 1 101 ? 22.743 1.492 -26.050 1.00 98.69 101 ILE A C 1
ATOM 772 O O . ILE A 1 101 ? 21.628 1.284 -25.570 1.00 98.69 101 ILE A O 1
ATOM 776 N N . THR A 1 102 ? 23.859 1.006 -25.504 1.00 98.62 102 THR A N 1
ATOM 777 C CA . THR A 1 102 ? 23.878 0.136 -24.320 1.00 98.62 102 THR A CA 1
ATOM 778 C C . THR A 1 102 ? 23.327 0.856 -23.086 1.00 98.62 102 THR A C 1
ATOM 780 O O . THR A 1 102 ? 22.516 0.300 -22.346 1.00 98.62 102 THR A O 1
ATOM 783 N N . GLU A 1 103 ? 23.708 2.115 -22.870 1.00 98.69 103 GLU A N 1
ATOM 784 C CA . GLU A 1 103 ? 23.203 2.939 -21.768 1.00 98.69 103 GLU A CA 1
ATOM 785 C C . GLU A 1 103 ? 21.690 3.187 -21.879 1.00 98.69 103 GLU A C 1
ATOM 787 O O . GLU A 1 103 ? 20.971 3.090 -20.878 1.00 98.69 103 GLU A O 1
ATOM 792 N N . ALA A 1 104 ? 21.182 3.427 -23.094 1.00 98.75 104 ALA A N 1
ATOM 793 C CA . ALA A 1 104 ? 19.752 3.589 -23.343 1.00 98.75 104 ALA A CA 1
ATOM 794 C C . ALA A 1 104 ? 18.963 2.311 -23.016 1.00 98.75 104 ALA A C 1
ATOM 796 O O . ALA A 1 104 ? 17.932 2.380 -22.342 1.00 98.75 104 ALA A O 1
ATOM 797 N N . ILE A 1 105 ? 19.470 1.143 -23.431 1.00 98.88 105 ILE A N 1
ATOM 798 C CA . ILE A 1 105 ? 18.876 -0.164 -23.104 1.00 98.88 105 ILE A CA 1
ATOM 799 C C . ILE A 1 105 ? 18.827 -0.363 -21.584 1.00 98.88 105 ILE A C 1
ATOM 801 O O . ILE A 1 105 ? 17.758 -0.635 -21.031 1.00 98.88 105 ILE A O 1
ATOM 805 N N . ASN A 1 106 ? 19.951 -0.159 -20.893 1.00 98.62 106 ASN A N 1
ATOM 806 C CA . ASN A 1 106 ? 20.040 -0.334 -19.441 1.00 98.62 106 ASN A CA 1
ATOM 807 C C . ASN A 1 106 ? 19.107 0.619 -18.682 1.00 98.62 106 ASN A C 1
ATOM 809 O O . ASN A 1 106 ? 18.465 0.225 -17.704 1.00 98.62 106 ASN A O 1
ATOM 813 N N . THR A 1 107 ? 18.998 1.866 -19.144 1.00 98.56 107 THR A N 1
ATOM 814 C CA . THR A 1 107 ? 18.095 2.871 -18.567 1.00 98.56 107 THR A CA 1
ATOM 815 C C . THR A 1 107 ? 16.633 2.454 -18.704 1.00 98.56 107 THR A C 1
ATOM 817 O O . THR A 1 107 ? 15.893 2.488 -17.720 1.00 98.56 107 THR A O 1
ATOM 820 N N . LEU A 1 108 ? 16.219 2.005 -19.893 1.00 98.75 108 LEU A N 1
ATOM 821 C CA . LEU A 1 108 ? 14.861 1.513 -20.144 1.00 98.75 108 LEU A CA 1
ATOM 822 C C . LEU A 1 108 ? 14.525 0.299 -19.273 1.00 98.75 108 LEU A C 1
ATOM 824 O O . LEU A 1 108 ? 13.477 0.272 -18.627 1.00 98.75 108 LEU A O 1
ATOM 828 N N . GLN A 1 109 ? 15.426 -0.684 -19.212 1.00 98.56 109 GLN A N 1
ATOM 829 C CA . GLN A 1 109 ? 15.243 -1.887 -18.400 1.00 98.56 109 GLN A CA 1
ATOM 830 C C . GLN A 1 109 ? 15.133 -1.551 -16.908 1.00 98.56 109 GLN A C 1
ATOM 832 O O . GLN A 1 109 ? 14.228 -2.038 -16.227 1.00 98.56 109 GLN A O 1
ATOM 837 N N . SER A 1 110 ? 16.003 -0.670 -16.409 1.00 98.31 110 SER A N 1
ATOM 838 C CA . SER A 1 110 ? 15.990 -0.230 -15.010 1.00 98.31 110 SER A CA 1
ATOM 839 C C . SER A 1 110 ? 14.713 0.537 -14.668 1.00 98.31 110 SER A C 1
ATOM 841 O O . SER A 1 110 ? 14.090 0.268 -13.639 1.00 98.31 110 SER A O 1
ATOM 843 N N . ALA A 1 111 ? 14.277 1.449 -15.542 1.00 98.44 111 ALA A N 1
ATOM 844 C CA . ALA A 1 111 ? 13.038 2.201 -15.364 1.00 98.44 111 ALA A CA 1
ATOM 845 C C . ALA A 1 111 ? 11.811 1.278 -15.369 1.00 98.44 111 ALA A C 1
ATOM 847 O O . ALA A 1 111 ? 10.949 1.390 -14.495 1.00 98.44 111 ALA A O 1
ATOM 848 N N . LYS A 1 112 ? 11.760 0.318 -16.302 1.00 98.50 112 LYS A N 1
ATOM 849 C CA . LYS A 1 112 ? 10.696 -0.689 -16.365 1.00 98.50 112 LYS A CA 1
ATOM 850 C C . LYS A 1 112 ? 10.660 -1.536 -15.097 1.00 98.50 112 LYS A C 1
ATOM 852 O O . LYS A 1 112 ? 9.594 -1.702 -14.513 1.00 98.50 112 LYS A O 1
ATOM 857 N N . GLN A 1 113 ? 11.805 -2.028 -14.627 1.00 98.44 113 GLN A N 1
ATOM 858 C CA . GLN A 1 113 ? 11.875 -2.818 -13.397 1.00 98.44 113 GLN A CA 1
ATOM 859 C C . GLN A 1 113 ? 11.432 -2.014 -12.169 1.00 98.44 113 GLN A C 1
ATOM 861 O O . GLN A 1 113 ? 10.691 -2.529 -11.331 1.00 98.44 113 GLN A O 1
ATOM 866 N N . ALA A 1 114 ? 11.859 -0.754 -12.060 1.00 98.00 114 ALA A N 1
ATOM 867 C CA . ALA A 1 114 ? 11.457 0.123 -10.967 1.00 98.00 114 ALA A CA 1
ATOM 868 C C . ALA A 1 114 ? 9.938 0.356 -10.963 1.00 98.00 114 ALA A C 1
ATOM 870 O O . ALA A 1 114 ? 9.299 0.190 -9.924 1.00 98.00 114 ALA A O 1
ATOM 871 N N . ALA A 1 115 ? 9.348 0.655 -12.124 1.00 98.38 115 ALA A N 1
ATOM 872 C CA . ALA A 1 115 ? 7.905 0.814 -12.260 1.00 98.38 115 ALA A CA 1
ATOM 873 C C . ALA A 1 115 ? 7.151 -0.487 -11.916 1.00 98.38 115 ALA A C 1
ATOM 875 O O . ALA A 1 115 ? 6.184 -0.439 -11.162 1.00 98.38 115 ALA A O 1
ATOM 876 N N . THR A 1 116 ? 7.622 -1.654 -12.368 1.00 98.56 116 THR A N 1
ATOM 877 C CA . THR A 1 116 ? 7.063 -2.971 -11.992 1.00 98.56 116 THR A CA 1
ATOM 878 C C . THR A 1 116 ? 7.081 -3.211 -10.487 1.00 98.56 116 THR A C 1
ATOM 880 O O . THR A 1 116 ? 6.074 -3.623 -9.907 1.00 98.56 116 THR A O 1
ATOM 883 N N . ASN A 1 117 ? 8.203 -2.921 -9.830 1.00 98.44 117 ASN A N 1
ATOM 884 C CA . ASN A 1 117 ? 8.332 -3.098 -8.386 1.00 98.44 117 ASN A CA 1
ATOM 885 C C . ASN A 1 117 ? 7.382 -2.178 -7.614 1.00 98.44 117 ASN A C 1
ATOM 887 O O . ASN A 1 117 ? 6.741 -2.615 -6.658 1.00 98.44 117 ASN A O 1
ATOM 891 N N . ASN A 1 118 ? 7.279 -0.920 -8.036 1.00 98.31 118 ASN A N 1
ATOM 892 C CA . ASN A 1 118 ? 6.418 0.059 -7.388 1.00 98.31 118 ASN A CA 1
ATOM 893 C C . ASN A 1 118 ? 4.934 -0.301 -7.555 1.00 98.31 118 ASN A C 1
ATOM 895 O O . ASN A 1 118 ? 4.208 -0.334 -6.562 1.00 98.31 118 ASN A O 1
ATOM 899 N N . VAL A 1 119 ? 4.505 -0.670 -8.770 1.00 98.62 119 VAL A N 1
ATOM 900 C CA . VAL A 1 119 ? 3.138 -1.158 -9.030 1.00 98.62 119 VAL A CA 1
ATOM 901 C C . VAL A 1 119 ? 2.829 -2.380 -8.167 1.00 98.62 119 VAL A C 1
ATOM 903 O O . VAL A 1 119 ? 1.803 -2.412 -7.496 1.00 98.62 119 VAL A O 1
ATOM 906 N N . THR A 1 120 ? 3.744 -3.352 -8.093 1.00 98.56 120 THR A N 1
ATOM 907 C CA . THR A 1 120 ? 3.551 -4.576 -7.294 1.00 98.56 120 THR A CA 1
ATOM 908 C C . THR A 1 120 ? 3.292 -4.269 -5.816 1.00 98.56 120 THR A C 1
ATOM 910 O O . THR A 1 120 ? 2.391 -4.850 -5.214 1.00 98.56 120 THR A O 1
ATOM 913 N N . LYS A 1 121 ? 4.047 -3.338 -5.221 1.00 98.56 121 LYS A N 1
ATOM 914 C CA . LYS A 1 121 ? 3.858 -2.937 -3.817 1.00 98.56 121 LYS A CA 1
ATOM 915 C C . LYS A 1 121 ? 2.522 -2.238 -3.581 1.00 98.56 121 LYS A C 1
ATOM 917 O O . LYS A 1 121 ? 1.859 -2.512 -2.583 1.00 98.56 121 LYS A O 1
ATOM 922 N N . VAL A 1 122 ? 2.134 -1.338 -4.485 1.00 98.75 122 VAL A N 1
ATOM 923 C CA . VAL A 1 122 ? 0.853 -0.626 -4.392 1.00 98.75 122 VAL A CA 1
ATOM 924 C C . VAL A 1 122 ? -0.307 -1.614 -4.517 1.00 98.75 122 VAL A C 1
ATOM 926 O O . VAL A 1 122 ? -1.197 -1.610 -3.669 1.00 98.75 122 VAL A O 1
ATOM 929 N N . VAL A 1 123 ? -0.258 -2.519 -5.500 1.00 98.62 123 VAL A N 1
ATOM 930 C CA . VAL A 1 123 ? -1.260 -3.580 -5.697 1.00 98.62 123 VAL A CA 1
ATOM 931 C C . VAL A 1 123 ? -1.369 -4.495 -4.476 1.00 98.62 123 VAL A C 1
ATOM 933 O O . VAL A 1 123 ? -2.483 -4.820 -4.067 1.00 98.62 123 VAL A O 1
ATOM 936 N N . ASP A 1 124 ? -0.250 -4.890 -3.862 1.00 98.69 124 ASP A N 1
ATOM 937 C CA . ASP A 1 124 ? -0.253 -5.706 -2.638 1.00 98.69 124 ASP A CA 1
ATOM 938 C C . ASP A 1 124 ? -0.992 -5.000 -1.489 1.00 98.69 124 ASP A C 1
ATOM 940 O O . ASP A 1 124 ? -1.875 -5.587 -0.859 1.00 98.69 124 ASP A O 1
ATOM 944 N N . VAL A 1 125 ? -0.697 -3.718 -1.250 1.00 98.81 125 VAL A N 1
ATOM 945 C CA . VAL A 1 125 ? -1.373 -2.933 -0.206 1.00 98.81 125 VAL A CA 1
ATOM 946 C C . VAL A 1 125 ? -2.855 -2.738 -0.521 1.00 98.81 125 VAL A C 1
ATOM 948 O O . VAL A 1 125 ? -3.686 -2.938 0.363 1.00 98.81 125 VAL A O 1
ATOM 951 N N . VAL A 1 126 ? -3.207 -2.409 -1.765 1.00 98.62 126 VAL A N 1
ATOM 952 C CA . VAL A 1 126 ? -4.604 -2.271 -2.212 1.00 98.62 126 VAL A CA 1
ATOM 953 C C . VAL A 1 126 ? -5.381 -3.572 -1.997 1.00 98.62 126 VAL A C 1
ATOM 955 O O . VAL A 1 126 ? -6.447 -3.565 -1.381 1.00 98.62 126 VAL A O 1
ATOM 958 N N . THR A 1 127 ? -4.805 -4.704 -2.402 1.00 98.56 127 THR A N 1
ATOM 959 C CA . THR A 1 127 ? -5.410 -6.032 -2.229 1.00 98.56 127 THR A CA 1
ATOM 960 C C . THR A 1 127 ? -5.624 -6.354 -0.751 1.00 98.56 127 THR A C 1
ATOM 962 O O . THR A 1 127 ? -6.683 -6.847 -0.363 1.00 98.56 127 THR A O 1
ATOM 965 N N . LYS A 1 128 ? -4.645 -6.036 0.105 1.00 98.62 128 LYS A N 1
ATOM 966 C CA . LYS A 1 128 ? -4.755 -6.205 1.560 1.00 98.62 128 LYS A CA 1
ATOM 967 C C . LYS A 1 128 ? -5.840 -5.320 2.174 1.00 98.62 128 LYS A C 1
ATOM 969 O O . LYS A 1 128 ? -6.553 -5.787 3.058 1.00 98.62 128 LYS A O 1
ATOM 974 N N . ILE A 1 129 ? -5.987 -4.076 1.711 1.00 98.69 129 ILE A N 1
ATOM 975 C CA . ILE A 1 129 ? -7.057 -3.168 2.152 1.00 98.69 129 ILE A CA 1
ATOM 976 C C . ILE A 1 129 ? -8.428 -3.742 1.786 1.00 98.69 129 ILE A C 1
ATOM 978 O O . ILE A 1 129 ? -9.312 -3.788 2.640 1.00 98.69 129 ILE A O 1
ATOM 982 N N . ASP A 1 130 ? -8.613 -4.223 0.556 1.00 98.06 130 ASP A N 1
ATOM 983 C CA . ASP A 1 130 ? -9.883 -4.829 0.144 1.00 98.06 130 ASP A CA 1
ATOM 984 C C . ASP A 1 130 ? -10.189 -6.128 0.903 1.00 98.06 130 ASP A C 1
ATOM 986 O O . ASP A 1 130 ? -11.342 -6.388 1.258 1.00 98.06 130 ASP A O 1
ATOM 990 N N . ALA A 1 131 ? -9.159 -6.908 1.239 1.00 98.25 131 ALA A N 1
ATOM 991 C CA . ALA A 1 131 ? -9.288 -8.136 2.019 1.00 98.25 131 ALA A CA 1
ATOM 992 C C . ALA A 1 131 ? -9.697 -7.917 3.491 1.00 98.25 131 ALA A C 1
ATOM 994 O O . ALA A 1 131 ? -10.044 -8.888 4.171 1.00 98.25 131 ALA A O 1
ATOM 995 N N . ILE A 1 132 ? -9.698 -6.673 3.997 1.00 97.81 132 ILE A N 1
ATOM 996 C CA . ILE A 1 132 ? -10.233 -6.362 5.335 1.00 97.81 132 ILE A CA 1
ATOM 997 C C . ILE A 1 132 ? -11.708 -6.775 5.415 1.00 97.81 132 ILE A C 1
ATOM 999 O O . ILE A 1 132 ? -12.120 -7.399 6.396 1.00 97.81 132 ILE A O 1
ATOM 1003 N N . GLY A 1 133 ? -12.490 -6.463 4.374 1.00 95.44 133 GLY A N 1
ATOM 1004 C CA . GLY A 1 133 ? -13.912 -6.788 4.302 1.00 95.44 133 GLY A CA 1
ATOM 1005 C C . GLY A 1 133 ? -14.725 -6.213 5.470 1.00 95.44 133 GLY A C 1
ATOM 1006 O O . GLY A 1 133 ? -14.591 -5.045 5.837 1.00 95.44 133 GLY A O 1
ATOM 1007 N N . VAL A 1 134 ? -15.608 -7.036 6.044 1.00 96.56 134 VAL A N 1
ATOM 1008 C CA . VAL A 1 134 ? -16.423 -6.653 7.206 1.00 96.56 134 VAL A CA 1
ATOM 1009 C C . VAL A 1 134 ? -15.558 -6.637 8.465 1.00 96.56 134 VAL A C 1
ATOM 1011 O O . VAL A 1 134 ? -14.947 -7.639 8.831 1.00 96.56 134 VAL A O 1
ATOM 1014 N N . VAL A 1 135 ? -15.553 -5.503 9.163 1.00 98.62 135 VAL A N 1
ATOM 1015 C CA . VAL A 1 135 ? -14.752 -5.317 10.376 1.00 98.62 135 VAL A CA 1
ATOM 1016 C C . VAL A 1 135 ? -15.424 -5.963 11.584 1.00 98.62 135 VAL A C 1
ATOM 1018 O O . VAL A 1 135 ? -16.556 -5.632 11.934 1.00 98.62 135 VAL A O 1
ATOM 1021 N N . THR A 1 136 ? -14.686 -6.846 12.254 1.00 98.38 136 THR A N 1
ATOM 1022 C CA . THR A 1 136 ? -15.033 -7.461 13.543 1.00 98.38 136 THR A CA 1
ATOM 1023 C C . THR A 1 136 ? -13.887 -7.251 14.537 1.00 98.38 136 THR A C 1
ATOM 1025 O O . THR A 1 136 ? -12.801 -6.816 14.158 1.00 98.38 136 THR A O 1
ATOM 1028 N N . LEU A 1 137 ? -14.093 -7.582 15.816 1.00 98.12 137 LEU A N 1
ATOM 1029 C CA . LEU A 1 137 ? -13.030 -7.484 16.828 1.00 98.12 137 LEU A CA 1
ATOM 1030 C C . LEU A 1 137 ? -11.829 -8.402 16.537 1.00 98.12 137 LEU A C 1
ATOM 1032 O O . LEU A 1 137 ? -10.710 -8.080 16.917 1.00 98.12 137 LEU A O 1
ATOM 1036 N N . GLU A 1 138 ? -12.042 -9.517 15.835 1.00 97.56 138 GLU A N 1
ATOM 1037 C CA . GLU A 1 138 ? -10.978 -10.462 15.466 1.00 97.56 138 GLU A CA 1
ATOM 1038 C C . GLU A 1 138 ? -10.045 -9.902 14.381 1.00 97.56 138 GLU A C 1
ATOM 1040 O O . GLU A 1 138 ? -8.895 -10.324 14.273 1.00 97.56 138 GLU A O 1
ATOM 1045 N N . LYS A 1 139 ? -10.507 -8.905 13.611 1.00 98.31 139 LYS A N 1
ATOM 1046 C CA . LYS A 1 139 ? -9.735 -8.244 12.548 1.00 98.31 139 LYS A CA 1
ATOM 1047 C C . LYS A 1 139 ? -8.702 -7.232 13.054 1.00 98.31 139 LYS A C 1
ATOM 1049 O O . LYS A 1 139 ? -8.041 -6.603 12.233 1.00 98.31 139 LYS A O 1
ATOM 1054 N N . GLU A 1 140 ? -8.532 -7.062 14.367 1.00 98.38 140 GLU A N 1
ATOM 1055 C CA . GLU A 1 140 ? -7.611 -6.064 14.933 1.00 98.38 140 GLU A CA 1
ATOM 1056 C C . GLU A 1 140 ? -6.180 -6.205 14.394 1.00 98.38 140 GLU A C 1
ATOM 1058 O O . GLU A 1 140 ? -5.618 -5.239 13.876 1.00 98.38 140 GLU A O 1
ATOM 1063 N N . ASN A 1 141 ? -5.620 -7.416 14.428 1.00 98.12 141 ASN A N 1
ATOM 1064 C CA . ASN A 1 141 ? -4.261 -7.651 13.941 1.00 98.12 141 ASN A CA 1
ATOM 1065 C C . ASN A 1 141 ? -4.142 -7.475 12.421 1.00 98.12 141 ASN A C 1
ATOM 1067 O O . ASN A 1 141 ? -3.140 -6.935 11.954 1.00 98.12 141 ASN A O 1
ATOM 1071 N N . ASP A 1 142 ? -5.164 -7.880 11.660 1.00 98.31 142 ASP A N 1
ATOM 1072 C CA . ASP A 1 142 ? -5.187 -7.715 10.204 1.00 98.31 142 ASP A CA 1
ATOM 1073 C C . ASP A 1 142 ? -5.152 -6.227 9.836 1.00 98.31 142 ASP A C 1
ATOM 1075 O O . ASP A 1 142 ? -4.292 -5.802 9.071 1.00 98.31 142 ASP A O 1
ATOM 1079 N N . ILE A 1 143 ? -6.029 -5.410 10.431 1.00 98.75 143 ILE A N 1
ATOM 1080 C CA . ILE A 1 143 ? -6.106 -3.965 10.162 1.00 98.75 143 ILE A CA 1
ATOM 1081 C C . ILE A 1 143 ? -4.784 -3.272 10.518 1.00 98.75 143 ILE A C 1
ATOM 1083 O O . ILE A 1 143 ? -4.280 -2.468 9.732 1.00 98.75 143 ILE A O 1
ATOM 1087 N N . ILE A 1 144 ? -4.177 -3.626 11.657 1.00 98.62 144 ILE A N 1
ATOM 1088 C CA . ILE A 1 144 ? -2.859 -3.109 12.057 1.00 98.62 144 ILE A CA 1
ATOM 1089 C C . ILE A 1 144 ? -1.784 -3.503 11.034 1.00 98.62 144 ILE A C 1
ATOM 1091 O O . ILE A 1 144 ? -0.969 -2.668 10.637 1.00 98.62 144 ILE A O 1
ATOM 1095 N N . ALA A 1 145 ? -1.780 -4.754 10.568 1.00 98.56 145 ALA A N 1
ATOM 1096 C CA . ALA A 1 145 ? -0.826 -5.220 9.565 1.00 98.56 145 ALA A CA 1
ATOM 1097 C C . ALA A 1 145 ? -0.994 -4.490 8.221 1.00 98.56 145 ALA A C 1
ATOM 1099 O O . ALA A 1 145 ? 0.006 -4.116 7.593 1.00 98.56 145 ALA A O 1
ATOM 1100 N N . VAL A 1 146 ? -2.235 -4.225 7.798 1.00 98.81 146 VAL A N 1
ATOM 1101 C CA . VAL A 1 146 ? -2.513 -3.424 6.598 1.00 98.81 146 VAL A CA 1
ATOM 1102 C C . VAL A 1 146 ? -2.023 -1.988 6.779 1.00 98.81 146 VAL A C 1
ATOM 1104 O O . VAL A 1 146 ? -1.320 -1.478 5.905 1.00 98.81 146 VAL A O 1
ATOM 1107 N N . ARG A 1 147 ? -2.296 -1.349 7.925 1.00 98.75 147 ARG A N 1
ATOM 1108 C CA . ARG A 1 147 ? -1.799 0.005 8.217 1.00 98.75 147 ARG A CA 1
ATOM 1109 C C . ARG A 1 147 ? -0.279 0.081 8.206 1.00 98.75 147 ARG A C 1
ATOM 1111 O O . ARG A 1 147 ? 0.276 1.018 7.638 1.00 98.75 147 ARG A O 1
ATOM 1118 N N . ASN A 1 148 ? 0.400 -0.908 8.775 1.00 98.69 148 ASN A N 1
ATOM 1119 C CA . ASN A 1 148 ? 1.859 -0.971 8.747 1.00 98.69 148 ASN A CA 1
ATOM 1120 C C . ASN A 1 148 ? 2.394 -1.144 7.318 1.00 98.69 148 ASN A C 1
ATOM 1122 O O . ASN A 1 148 ? 3.351 -0.467 6.950 1.00 98.69 148 ASN A O 1
ATOM 1126 N N . SER A 1 149 ? 1.746 -1.983 6.501 1.00 98.62 149 SER A N 1
ATOM 1127 C CA . SER A 1 149 ? 2.107 -2.159 5.086 1.00 98.62 149 SER A CA 1
ATOM 1128 C C . SER A 1 149 ? 1.942 -0.852 4.301 1.00 98.62 149 SER A C 1
ATOM 1130 O O . SER A 1 149 ? 2.848 -0.458 3.577 1.00 98.62 149 SER A O 1
ATOM 1132 N N . TYR A 1 150 ? 0.833 -0.132 4.509 1.00 98.75 150 TYR A N 1
ATOM 1133 C CA . TYR A 1 150 ? 0.600 1.186 3.911 1.00 98.75 150 TYR A CA 1
ATOM 1134 C C . TYR A 1 150 ? 1.640 2.224 4.364 1.00 98.75 150 TYR A C 1
ATOM 1136 O O . TYR A 1 150 ? 2.161 2.989 3.556 1.00 98.75 150 TYR A O 1
ATOM 1144 N N . ASN A 1 151 ? 1.981 2.254 5.654 1.00 98.62 151 ASN A N 1
ATOM 1145 C CA . ASN A 1 151 ? 2.943 3.214 6.200 1.00 98.62 151 ASN A CA 1
ATOM 1146 C C . ASN A 1 151 ? 4.379 2.974 5.711 1.00 98.62 151 ASN A C 1
ATOM 1148 O O . ASN A 1 151 ? 5.154 3.928 5.659 1.00 98.62 151 ASN A O 1
ATOM 1152 N N . ALA A 1 152 ? 4.720 1.732 5.356 1.00 98.50 152 ALA A N 1
ATOM 1153 C CA . ALA A 1 152 ? 6.023 1.358 4.809 1.00 98.50 152 ALA A CA 1
ATOM 1154 C C . ALA A 1 152 ? 6.225 1.788 3.345 1.00 98.50 152 ALA A C 1
ATOM 1156 O O . ALA A 1 152 ? 7.359 1.780 2.865 1.00 98.50 152 ALA A O 1
ATOM 1157 N N . LEU A 1 153 ? 5.152 2.162 2.641 1.00 98.69 153 LEU A N 1
ATOM 1158 C CA . LEU A 1 153 ? 5.238 2.723 1.297 1.00 98.69 153 LEU A CA 1
ATOM 1159 C C . LEU A 1 153 ? 5.910 4.105 1.319 1.00 98.69 153 LEU A C 1
ATOM 1161 O O . LEU A 1 153 ? 5.746 4.895 2.253 1.00 98.69 153 LEU A O 1
ATOM 1165 N N . SER A 1 154 ? 6.640 4.414 0.253 1.00 97.88 154 SER A N 1
ATOM 1166 C CA . SER A 1 154 ? 7.115 5.764 -0.046 1.00 97.88 154 SER A CA 1
ATOM 1167 C C . SER A 1 154 ? 5.950 6.702 -0.368 1.00 97.88 154 SER A C 1
ATOM 1169 O O . SER A 1 154 ? 4.844 6.268 -0.682 1.00 97.88 154 SER A O 1
ATOM 1171 N N . GLU A 1 155 ? 6.194 8.010 -0.336 1.00 97.06 155 GLU A N 1
ATOM 1172 C CA . GLU A 1 155 ? 5.146 9.003 -0.607 1.00 97.06 155 GLU A CA 1
ATOM 1173 C C . GLU A 1 155 ? 4.582 8.901 -2.032 1.00 97.06 155 GLU A C 1
ATOM 1175 O O . GLU A 1 155 ? 3.375 9.031 -2.221 1.00 97.06 155 GLU A O 1
ATOM 1180 N N . ALA A 1 156 ? 5.423 8.582 -3.022 1.00 96.25 156 ALA A N 1
ATOM 1181 C CA . ALA A 1 156 ? 4.961 8.323 -4.385 1.00 96.25 156 ALA A CA 1
ATOM 1182 C C . ALA A 1 156 ? 4.079 7.064 -4.457 1.00 96.25 156 ALA A C 1
ATOM 1184 O O . ALA A 1 156 ? 3.049 7.076 -5.116 1.00 96.25 156 ALA A O 1
ATOM 1185 N N . GLU A 1 157 ? 4.438 5.996 -3.738 1.00 98.62 157 GLU A N 1
ATOM 1186 C CA . GLU A 1 157 ? 3.625 4.775 -3.675 1.00 98.62 157 GLU A CA 1
ATOM 1187 C C . GLU A 1 157 ? 2.303 4.991 -2.924 1.00 98.62 157 GLU A C 1
ATOM 1189 O O . GLU A 1 157 ? 1.268 4.503 -3.366 1.00 98.62 157 GLU A O 1
ATOM 1194 N N . LYS A 1 158 ? 2.290 5.768 -1.834 1.00 98.25 158 LYS A N 1
ATOM 1195 C CA . LYS A 1 158 ? 1.047 6.125 -1.126 1.00 98.25 158 LYS A CA 1
ATOM 1196 C C . LYS A 1 158 ? 0.108 6.962 -1.987 1.00 98.25 158 LYS A C 1
ATOM 1198 O O . LYS A 1 158 ? -1.101 6.754 -1.922 1.00 98.25 158 LYS A O 1
ATOM 1203 N N . ALA A 1 159 ? 0.649 7.887 -2.781 1.00 97.81 159 ALA A N 1
ATOM 1204 C CA . ALA A 1 159 ? -0.149 8.682 -3.708 1.00 97.81 159 ALA A CA 1
ATOM 1205 C C . ALA A 1 159 ? -0.902 7.785 -4.706 1.00 97.81 159 ALA A C 1
ATOM 1207 O O . ALA A 1 159 ? -2.084 8.014 -4.948 1.00 97.81 159 ALA A O 1
ATOM 1208 N N . GLU A 1 160 ? -0.251 6.721 -5.183 1.00 98.06 160 GLU A N 1
ATOM 1209 C CA . GLU A 1 160 ? -0.830 5.753 -6.125 1.00 98.06 160 GLU A CA 1
ATOM 1210 C C . GLU A 1 160 ? -1.779 4.736 -5.471 1.00 98.06 160 GLU A C 1
ATOM 1212 O O . GLU A 1 160 ? -2.652 4.189 -6.138 1.00 98.06 160 GLU A O 1
ATOM 1217 N N . VAL A 1 161 ? -1.682 4.493 -4.155 1.00 98.38 161 VAL A N 1
ATOM 1218 C CA . VAL A 1 161 ? -2.750 3.773 -3.429 1.00 98.38 161 VAL A CA 1
ATOM 1219 C C . VAL A 1 161 ? -4.056 4.572 -3.474 1.00 98.38 161 VAL A C 1
ATOM 1221 O O . VAL A 1 161 ? -5.135 3.990 -3.525 1.00 98.38 161 VAL A O 1
ATOM 1224 N N . GLY A 1 162 ? -3.976 5.903 -3.470 1.00 96.88 162 GLY A N 1
ATOM 1225 C CA . GLY A 1 162 ? -5.122 6.783 -3.657 1.00 96.88 162 GLY A CA 1
ATOM 1226 C C . GLY A 1 162 ? -6.040 6.937 -2.436 1.00 96.88 162 GLY A C 1
ATOM 1227 O O . GLY A 1 162 ? -6.082 6.133 -1.498 1.00 96.88 162 GLY A O 1
ATOM 1228 N N . GLU A 1 163 ? -6.827 8.015 -2.460 1.00 97.31 163 GLU A N 1
ATOM 1229 C CA . GLU A 1 163 ? -7.685 8.433 -1.343 1.00 97.31 163 GLU A CA 1
ATOM 1230 C C . GLU A 1 163 ? -8.806 7.429 -1.036 1.00 97.31 163 GLU A C 1
ATOM 1232 O O . GLU A 1 163 ? -9.178 7.238 0.125 1.00 97.31 163 GLU A O 1
ATOM 1237 N N . VAL A 1 164 ? -9.322 6.752 -2.065 1.00 97.69 164 VAL A N 1
ATOM 1238 C CA . VAL A 1 164 ? -10.408 5.771 -1.930 1.00 97.69 164 VAL A CA 1
ATOM 1239 C C . VAL A 1 164 ? -9.994 4.627 -1.004 1.00 97.69 164 VAL A C 1
ATOM 1241 O O . VAL A 1 164 ? -10.724 4.286 -0.069 1.00 97.69 164 VAL A O 1
ATOM 1244 N N . TYR A 1 165 ? -8.809 4.053 -1.218 1.00 98.38 165 TYR A N 1
ATOM 1245 C CA . TYR A 1 165 ? -8.317 2.936 -0.413 1.00 98.38 165 TYR A CA 1
ATOM 1246 C C . TYR A 1 165 ? -7.827 3.387 0.964 1.00 98.38 165 TYR A C 1
ATOM 1248 O O . TYR A 1 165 ? -8.118 2.720 1.960 1.00 98.38 165 TYR A O 1
ATOM 1256 N N . LEU A 1 166 ? -7.186 4.557 1.065 1.00 98.31 166 LEU A N 1
ATOM 1257 C CA . LEU A 1 166 ? -6.846 5.136 2.367 1.00 98.31 166 LEU A CA 1
ATOM 1258 C C . LEU A 1 166 ? -8.100 5.356 3.229 1.00 98.31 166 LEU A C 1
ATOM 1260 O O . LEU A 1 166 ? -8.104 5.019 4.414 1.00 98.31 166 LEU A O 1
ATOM 1264 N N . SER A 1 167 ? -9.185 5.855 2.633 1.00 98.31 167 SER A N 1
ATOM 1265 C CA . SER A 1 167 ? -10.458 6.066 3.327 1.00 98.31 167 SER A CA 1
ATOM 1266 C C . SER A 1 167 ? -11.083 4.755 3.801 1.00 98.31 167 SER A C 1
ATOM 1268 O O . SER A 1 167 ? -11.573 4.691 4.929 1.00 98.31 167 SER A O 1
ATOM 1270 N N . LYS A 1 168 ? -11.029 3.685 2.993 1.00 98.56 168 LYS A N 1
ATOM 1271 C CA . LYS A 1 168 ? -11.459 2.340 3.422 1.00 98.56 168 LYS A CA 1
ATOM 1272 C C . LYS A 1 168 ? -10.696 1.881 4.668 1.00 98.56 168 LYS A C 1
ATOM 1274 O O . LYS A 1 168 ? -11.324 1.447 5.632 1.00 98.56 168 LYS A O 1
ATOM 1279 N N . LEU A 1 169 ? -9.370 2.030 4.679 1.00 98.75 169 LEU A N 1
ATOM 1280 C CA . LEU A 1 169 ? -8.529 1.644 5.814 1.00 98.75 169 LEU A CA 1
ATOM 1281 C C . LEU A 1 169 ? -8.830 2.474 7.075 1.00 98.75 169 LEU A C 1
ATOM 1283 O O . LEU A 1 169 ? -9.025 1.910 8.148 1.00 98.75 169 LEU A O 1
ATOM 1287 N N . VAL A 1 170 ? -8.943 3.801 6.948 1.00 98.75 170 VAL A N 1
ATOM 1288 C CA . VAL A 1 170 ? -9.297 4.692 8.073 1.00 98.75 170 VAL A CA 1
ATOM 1289 C C . VAL A 1 170 ? -10.683 4.362 8.632 1.00 98.75 170 VAL A C 1
ATOM 1291 O O . VAL A 1 170 ? -10.880 4.308 9.847 1.00 98.75 170 VAL A O 1
ATOM 1294 N N . ASN A 1 171 ? -11.658 4.107 7.759 1.00 98.62 171 ASN A N 1
ATOM 1295 C CA . ASN A 1 171 ? -12.994 3.703 8.183 1.00 98.62 171 ASN A CA 1
ATOM 1296 C C . ASN A 1 171 ? -12.968 2.354 8.903 1.00 98.62 171 ASN A C 1
ATOM 1298 O O . ASN A 1 171 ? -13.663 2.197 9.906 1.00 98.62 171 ASN A O 1
ATOM 1302 N N . ALA A 1 172 ? -12.149 1.405 8.444 1.00 98.75 172 ALA A N 1
ATOM 1303 C CA . ALA A 1 172 ? -12.007 0.121 9.112 1.00 98.75 172 ALA A CA 1
ATOM 1304 C C . ALA A 1 172 ? -11.465 0.271 10.543 1.00 98.75 172 ALA A C 1
ATOM 1306 O O . ALA A 1 172 ? -12.029 -0.291 11.482 1.00 98.75 172 ALA A O 1
ATOM 1307 N N . GLU A 1 173 ? -10.436 1.096 10.731 1.00 98.75 173 GLU A N 1
ATOM 1308 C CA . GLU A 1 173 ? -9.873 1.413 12.051 1.00 98.75 173 GLU A CA 1
ATOM 1309 C C . GLU A 1 173 ? -10.891 2.097 12.967 1.00 98.75 173 GLU A C 1
ATOM 1311 O O . GLU A 1 173 ? -11.037 1.732 14.136 1.00 98.75 173 GLU A O 1
ATOM 1316 N N . LYS A 1 174 ? -11.644 3.064 12.431 1.00 98.56 174 LYS A N 1
ATOM 1317 C CA . LYS A 1 174 ? -12.698 3.761 13.173 1.00 98.56 174 LYS A CA 1
ATOM 1318 C C . LYS A 1 174 ? -13.809 2.804 13.605 1.00 98.56 174 LYS A C 1
ATOM 1320 O O . LYS A 1 174 ? -14.243 2.858 14.756 1.00 98.56 174 LYS A O 1
ATOM 1325 N N . THR A 1 175 ? -14.253 1.920 12.712 1.00 98.69 175 THR A N 1
ATOM 1326 C CA . THR A 1 175 ? -15.262 0.901 13.027 1.00 98.69 175 THR A CA 1
ATOM 1327 C C . THR A 1 175 ? -14.747 -0.067 14.087 1.00 98.69 175 THR A C 1
ATOM 1329 O O . THR A 1 175 ? -15.466 -0.341 15.045 1.00 98.69 175 THR A O 1
ATOM 1332 N N . LEU A 1 176 ? -13.498 -0.532 13.983 1.00 98.69 176 LEU A N 1
ATOM 1333 C CA . LEU A 1 176 ? -12.894 -1.399 14.997 1.00 98.69 176 LEU A CA 1
ATOM 1334 C C . LEU A 1 176 ? -12.873 -0.720 16.371 1.00 98.69 176 LEU A C 1
ATOM 1336 O O . LEU A 1 176 ? -13.269 -1.329 17.366 1.00 98.69 176 LEU A O 1
ATOM 1340 N N . LYS A 1 177 ? -12.472 0.556 16.431 1.00 98.25 177 LYS A N 1
ATOM 1341 C CA . LYS A 1 177 ? -12.505 1.334 17.674 1.00 98.25 177 LYS A CA 1
ATOM 1342 C C . LYS A 1 177 ? -13.922 1.412 18.246 1.00 98.25 177 LYS A C 1
ATOM 1344 O O . LYS A 1 177 ? -14.111 1.127 19.424 1.00 98.25 177 LYS A O 1
ATOM 1349 N N . ALA A 1 178 ? -14.915 1.734 17.417 1.00 98.38 178 ALA A N 1
ATOM 1350 C CA . ALA A 1 178 ? -16.309 1.808 17.848 1.00 98.38 178 ALA A CA 1
ATOM 1351 C C . ALA A 1 178 ? -16.834 0.460 18.377 1.00 98.38 178 ALA A C 1
ATOM 1353 O O . ALA A 1 178 ? -17.571 0.436 19.360 1.00 98.38 178 ALA A O 1
ATOM 1354 N N . LEU A 1 179 ? -16.427 -0.665 17.777 1.00 98.56 179 LEU A N 1
ATOM 1355 C CA . LEU A 1 179 ? -16.762 -2.003 18.276 1.00 98.56 179 LEU A CA 1
ATOM 1356 C C . LEU A 1 179 ? -16.134 -2.279 19.648 1.00 98.56 179 LEU A C 1
ATOM 1358 O O . LEU A 1 179 ? -16.801 -2.842 20.515 1.00 98.56 179 LEU A O 1
ATOM 1362 N N . LYS A 1 180 ? -14.874 -1.875 19.863 1.00 98.31 180 LYS A N 1
ATOM 1363 C CA . LYS A 1 180 ? -14.191 -2.018 21.162 1.00 98.31 180 LYS A CA 1
ATOM 1364 C C . LYS A 1 180 ? -14.850 -1.155 22.236 1.00 98.31 180 LYS A C 1
ATOM 1366 O O . LYS A 1 180 ? -15.109 -1.648 23.330 1.00 98.31 180 LYS A O 1
ATOM 1371 N N . ASP A 1 181 ? -15.181 0.089 21.900 1.00 98.38 181 ASP A N 1
ATOM 1372 C CA . ASP A 1 181 ? -15.872 1.010 22.806 1.00 98.38 181 ASP A CA 1
ATOM 1373 C C . ASP A 1 181 ? -17.270 0.497 23.168 1.00 98.38 181 ASP A C 1
ATOM 1375 O O . ASP A 1 181 ? -17.642 0.486 24.341 1.00 98.38 181 ASP A O 1
ATOM 1379 N N . LYS A 1 182 ? -18.021 -0.003 22.180 1.00 98.12 182 LYS A N 1
ATOM 1380 C CA . LYS A 1 182 ? -19.333 -0.610 22.413 1.00 98.12 182 LYS A CA 1
ATOM 1381 C C . LYS A 1 182 ? -19.239 -1.842 23.308 1.00 98.12 182 LYS A C 1
ATOM 1383 O O . LYS A 1 182 ? -20.022 -1.952 24.241 1.00 98.12 182 LYS A O 1
ATOM 1388 N N . LYS A 1 183 ? -18.272 -2.734 23.072 1.00 98.12 183 LYS A N 1
ATOM 1389 C CA . LYS A 1 183 ? -18.067 -3.919 23.917 1.00 98.12 183 LYS A CA 1
ATOM 1390 C C . LYS A 1 183 ? -17.814 -3.534 25.378 1.00 98.12 183 LYS A C 1
ATOM 1392 O O . LYS A 1 183 ? -18.448 -4.099 26.260 1.00 98.12 183 LYS A O 1
ATOM 1397 N N . ALA A 1 184 ? -16.936 -2.561 25.626 1.00 98.12 184 ALA A N 1
ATOM 1398 C CA . ALA A 1 184 ? -16.655 -2.086 26.982 1.00 98.12 184 ALA A CA 1
ATOM 1399 C C . ALA A 1 184 ? -17.908 -1.494 27.654 1.00 98.12 184 ALA A C 1
ATOM 1401 O O . ALA A 1 184 ? -18.191 -1.771 28.819 1.00 98.12 184 ALA A O 1
ATOM 1402 N N . ALA A 1 185 ? -18.695 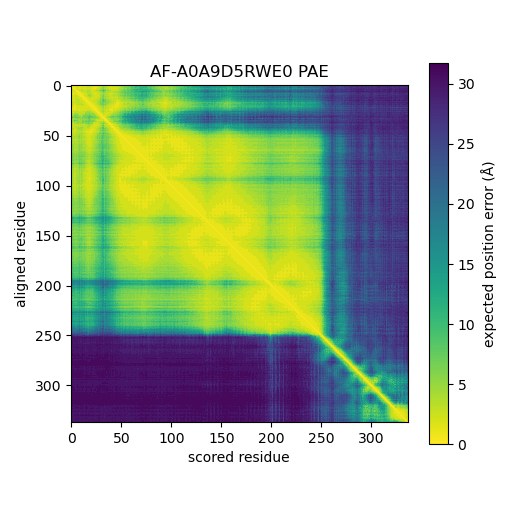-0.716 26.909 1.00 98.25 185 ALA A N 1
ATOM 1403 C CA . ALA A 1 185 ? -19.946 -0.159 27.408 1.00 98.25 185 ALA A CA 1
ATOM 1404 C C . ALA A 1 185 ? -20.997 -1.256 27.700 1.00 98.25 185 ALA A C 1
ATOM 1406 O O . ALA A 1 185 ? -21.635 -1.231 28.753 1.00 98.25 185 ALA A O 1
ATOM 1407 N N . ASP A 1 186 ? -21.133 -2.255 26.821 1.00 98.00 186 ASP A N 1
ATOM 1408 C CA . ASP A 1 186 ? -22.043 -3.399 26.984 1.00 98.00 186 ASP A CA 1
ATOM 1409 C C . ASP A 1 186 ? -21.660 -4.280 28.196 1.00 98.00 186 ASP A C 1
ATOM 1411 O O . ASP A 1 186 ? -22.536 -4.786 28.906 1.00 98.00 186 ASP A O 1
ATOM 1415 N N . GLU A 1 187 ? -20.364 -4.432 28.490 1.00 98.19 187 GLU A N 1
ATOM 1416 C CA . GLU A 1 187 ? -19.875 -5.122 29.693 1.00 98.19 187 GLU A CA 1
ATOM 1417 C C . GLU A 1 187 ? -20.319 -4.398 30.977 1.00 98.19 187 GLU A C 1
ATOM 1419 O O . GLU A 1 187 ? -20.838 -5.034 31.899 1.00 98.19 187 GLU A O 1
ATOM 1424 N N . VAL A 1 188 ? -20.208 -3.065 31.024 1.00 98.56 188 VAL A N 1
ATOM 1425 C CA . VAL A 1 188 ? -20.709 -2.262 32.156 1.00 98.56 188 VAL A CA 1
ATOM 1426 C C . VAL A 1 188 ? -22.230 -2.323 32.255 1.00 98.56 188 VAL A C 1
ATOM 1428 O O . VAL A 1 188 ? -22.766 -2.490 33.350 1.00 98.56 188 VAL A O 1
ATOM 1431 N N . LYS A 1 189 ? -22.940 -2.264 31.125 1.00 98.12 189 LYS A N 1
ATOM 1432 C CA . LYS A 1 189 ? -24.399 -2.426 31.093 1.00 98.12 189 LYS A CA 1
ATOM 1433 C C . LYS A 1 189 ? -24.828 -3.764 31.700 1.00 98.12 189 LYS A C 1
ATOM 1435 O O . LYS A 1 189 ? -25.710 -3.797 32.552 1.00 98.12 189 LYS A O 1
ATOM 1440 N N . THR A 1 190 ? -24.129 -4.842 31.356 1.00 98.19 190 THR A N 1
ATOM 1441 C CA . THR A 1 190 ? -24.371 -6.175 31.925 1.00 98.19 190 THR A CA 1
ATOM 1442 C C . THR A 1 190 ? -24.176 -6.191 33.448 1.00 98.19 190 THR A C 1
ATOM 1444 O O . THR A 1 190 ? -24.956 -6.820 34.163 1.00 98.19 190 THR A O 1
ATOM 1447 N N . LEU A 1 191 ? -23.172 -5.481 33.981 1.00 98.12 191 LEU A N 1
ATOM 1448 C CA . LEU A 1 191 ? -22.985 -5.344 35.434 1.00 98.12 191 LEU A CA 1
ATOM 1449 C C . LEU A 1 191 ? -24.163 -4.621 36.105 1.00 98.12 191 LEU A C 1
ATOM 1451 O O . LEU A 1 191 ? -24.599 -5.046 37.174 1.00 98.12 191 LEU A O 1
ATOM 1455 N N . ILE A 1 192 ? -24.693 -3.567 35.477 1.00 97.50 192 ILE A N 1
ATOM 1456 C CA . ILE A 1 192 ? -25.841 -2.793 35.980 1.00 97.50 192 ILE A CA 1
ATOM 1457 C C . ILE A 1 192 ? -27.123 -3.644 35.980 1.00 97.50 192 ILE A C 1
ATOM 1459 O O . ILE A 1 192 ? -27.871 -3.655 36.969 1.00 97.50 192 ILE A O 1
ATOM 1463 N N . ASP A 1 193 ? -27.350 -4.404 34.908 1.00 96.50 193 ASP A N 1
ATOM 1464 C CA . ASP A 1 193 ? -28.481 -5.327 34.786 1.00 96.50 193 ASP A CA 1
ATOM 1465 C C . ASP A 1 193 ? -28.415 -6.413 35.874 1.00 96.50 193 ASP A C 1
ATOM 1467 O O . ASP A 1 193 ? -29.400 -6.666 36.576 1.00 96.50 193 ASP A O 1
ATOM 1471 N N . ASN A 1 194 ? -27.219 -6.962 36.119 1.00 96.94 194 ASN A N 1
ATOM 1472 C CA . ASN A 1 194 ? -26.959 -7.986 37.136 1.00 96.94 194 ASN A CA 1
ATOM 1473 C C . ASN A 1 194 ? -27.146 -7.519 38.589 1.00 96.94 194 ASN A C 1
ATOM 1475 O O . ASN A 1 194 ? -27.209 -8.368 39.484 1.00 96.94 194 ASN A O 1
ATOM 1479 N N . ILE A 1 195 ? -27.264 -6.209 38.854 1.00 96.38 195 ILE A N 1
ATOM 1480 C CA . ILE A 1 195 ? -27.692 -5.724 40.178 1.00 96.38 195 ILE A CA 1
ATOM 1481 C C . ILE A 1 195 ? -29.091 -6.272 40.499 1.00 96.38 195 ILE A C 1
ATOM 1483 O O . ILE A 1 195 ? -29.359 -6.612 41.647 1.00 96.38 195 ILE A O 1
ATOM 1487 N N . GLY A 1 196 ? -29.966 -6.396 39.490 1.00 93.25 196 GLY A N 1
ATOM 1488 C CA . GLY A 1 196 ? -31.333 -6.881 39.677 1.00 93.25 196 GLY A CA 1
ATOM 1489 C C . GLY A 1 196 ? -32.170 -5.964 40.574 1.00 93.25 196 GLY A C 1
ATOM 1490 O O . GLY A 1 196 ? -32.031 -4.737 40.512 1.00 93.25 196 GLY A O 1
ATOM 1491 N N . GLU A 1 197 ? -33.050 -6.565 41.376 1.00 93.06 197 GLU A N 1
ATOM 1492 C CA . GLU A 1 197 ? -33.844 -5.881 42.399 1.00 93.06 197 GLU A CA 1
ATOM 1493 C C . GLU A 1 197 ? -32.963 -5.445 43.579 1.00 93.06 197 GLU A C 1
ATOM 1495 O O . GLU A 1 197 ? -32.151 -6.214 44.094 1.00 93.06 197 GLU A O 1
ATOM 1500 N N . VAL A 1 198 ? -33.133 -4.198 44.023 1.00 95.44 198 VAL A N 1
ATOM 1501 C CA . VAL A 1 198 ? -32.309 -3.627 45.090 1.00 95.44 198 VAL A CA 1
ATOM 1502 C C . VAL A 1 198 ? -32.811 -4.090 46.455 1.00 95.44 198 VAL A C 1
ATOM 1504 O O . VAL A 1 198 ? -33.870 -3.670 46.919 1.00 95.44 198 VAL A O 1
ATOM 1507 N N . VAL A 1 199 ? -32.001 -4.907 47.126 1.00 90.81 199 VAL A N 1
ATOM 1508 C CA . VAL A 1 199 ? -32.263 -5.425 48.476 1.00 90.81 199 VAL A CA 1
ATOM 1509 C C . VAL A 1 199 ? -31.135 -5.045 49.431 1.00 90.81 199 VAL A C 1
ATOM 1511 O O . VAL A 1 199 ? -29.973 -4.950 49.034 1.00 90.81 199 VAL A O 1
ATOM 1514 N N . LEU A 1 200 ? -31.455 -4.845 50.712 1.00 92.00 200 LEU A N 1
ATOM 1515 C CA . LEU A 1 200 ? -30.457 -4.501 51.726 1.00 92.00 200 LEU A CA 1
ATOM 1516 C C . LEU A 1 200 ? -29.612 -5.731 52.091 1.00 92.00 200 LEU A C 1
ATOM 1518 O O . LEU A 1 200 ? -29.937 -6.477 53.011 1.00 92.00 200 LEU A O 1
ATOM 1522 N N . SER A 1 201 ? -28.543 -5.948 51.331 1.00 91.44 201 SER A N 1
ATOM 1523 C CA . SER A 1 201 ? -27.576 -7.028 51.517 1.00 91.44 201 SER A CA 1
ATOM 1524 C C . SER A 1 201 ? -26.189 -6.591 51.057 1.00 91.44 201 SER A C 1
ATOM 1526 O O . SER A 1 201 ? -26.061 -5.768 50.145 1.00 91.44 201 SER A O 1
ATOM 1528 N N . ASP A 1 202 ? -25.158 -7.205 51.632 1.00 93.25 202 ASP A N 1
ATOM 1529 C CA . ASP A 1 202 ? -23.766 -6.948 51.254 1.00 93.25 202 ASP A CA 1
ATOM 1530 C C . ASP A 1 202 ? -23.500 -7.293 49.779 1.00 93.25 202 ASP A C 1
ATOM 1532 O O . ASP A 1 202 ? -22.744 -6.601 49.098 1.00 93.25 202 ASP A O 1
ATOM 1536 N N . GLU A 1 203 ? -24.160 -8.329 49.248 1.00 94.38 203 GLU A N 1
ATOM 1537 C CA . GLU A 1 203 ? -24.032 -8.719 47.840 1.00 94.38 203 GLU A CA 1
ATOM 1538 C C . GLU A 1 203 ? -24.587 -7.640 46.900 1.00 94.38 203 GLU A C 1
ATOM 1540 O O . GLU A 1 203 ? -23.918 -7.261 45.937 1.00 94.38 203 GLU A O 1
ATOM 1545 N N . CYS A 1 204 ? -25.784 -7.114 47.184 1.00 95.62 204 CYS A N 1
ATOM 1546 C CA . CYS A 1 204 ? -26.371 -6.035 46.389 1.00 95.62 204 CYS A CA 1
ATOM 1547 C C . CYS A 1 204 ? -25.509 -4.770 46.451 1.00 95.62 204 CYS A C 1
ATOM 1549 O O . CYS A 1 204 ? -25.281 -4.136 45.420 1.00 95.62 204 CYS A O 1
ATOM 1551 N N . HIS A 1 205 ? -24.992 -4.426 47.634 1.00 94.19 205 HIS A N 1
ATOM 1552 C CA . HIS A 1 205 ? -24.092 -3.287 47.792 1.00 94.19 205 HIS A CA 1
ATOM 1553 C C . HIS A 1 205 ? -22.849 -3.433 46.920 1.00 94.19 205 HIS A C 1
ATOM 1555 O O . HIS A 1 205 ? -22.543 -2.554 46.118 1.00 94.19 205 HIS A O 1
ATOM 1561 N N . LYS A 1 206 ? -22.197 -4.596 47.001 1.00 96.56 206 LYS A N 1
ATOM 1562 C CA . LYS A 1 206 ? -20.994 -4.897 46.230 1.00 96.56 206 LYS A CA 1
ATOM 1563 C C . LYS A 1 206 ? -21.247 -4.861 44.724 1.00 96.56 206 LYS A C 1
ATOM 1565 O O . LYS A 1 206 ? -20.389 -4.390 43.979 1.00 96.56 206 LYS A O 1
ATOM 1570 N N . LYS A 1 207 ? -22.407 -5.338 44.253 1.00 98.19 207 LYS A N 1
ATOM 1571 C CA . LYS A 1 207 ? -22.796 -5.243 42.833 1.00 98.19 207 LYS A CA 1
ATOM 1572 C C . LYS A 1 207 ? -22.930 -3.786 42.382 1.00 98.19 207 LYS A C 1
ATOM 1574 O O . LYS A 1 207 ? -22.401 -3.447 41.327 1.00 98.19 207 LYS A O 1
ATOM 1579 N N . ILE A 1 208 ? -23.564 -2.928 43.189 1.00 97.62 208 ILE A N 1
ATOM 1580 C CA . ILE A 1 208 ? -23.679 -1.485 42.910 1.00 97.62 208 ILE A CA 1
ATOM 1581 C C . ILE A 1 208 ? -22.291 -0.835 42.872 1.00 97.62 208 ILE A C 1
ATOM 1583 O O . ILE A 1 208 ? -21.970 -0.152 41.903 1.00 97.62 208 ILE A O 1
ATOM 1587 N N . GLU A 1 209 ? -21.444 -1.082 43.874 1.00 97.25 209 GLU A N 1
ATOM 1588 C CA . GLU A 1 209 ? -20.077 -0.542 43.915 1.00 97.25 209 GLU A CA 1
ATOM 1589 C C . GLU A 1 209 ? -19.240 -0.997 42.713 1.00 97.25 209 GLU A C 1
ATOM 1591 O O . GLU A 1 209 ? -18.542 -0.191 42.101 1.00 97.25 209 GLU A O 1
ATOM 1596 N N . THR A 1 210 ? -19.355 -2.273 42.329 1.00 98.00 210 THR A N 1
ATOM 1597 C CA . THR A 1 210 ? -18.654 -2.834 41.164 1.00 98.00 210 THR A CA 1
ATOM 1598 C C . THR A 1 210 ? -19.112 -2.167 39.869 1.00 98.00 210 THR A C 1
ATOM 1600 O O . THR A 1 210 ? -18.278 -1.758 39.063 1.00 98.00 210 THR A O 1
ATOM 1603 N N . ALA A 1 211 ? -20.426 -2.020 39.670 1.00 98.25 211 ALA A N 1
ATOM 1604 C CA . ALA A 1 211 ? -20.978 -1.361 38.490 1.00 98.25 211 ALA A CA 1
ATOM 1605 C C . ALA A 1 211 ? -20.570 0.119 38.417 1.00 98.25 211 ALA A C 1
ATOM 1607 O O . ALA A 1 211 ? -20.188 0.588 37.346 1.00 98.25 211 ALA A O 1
ATOM 1608 N N . LYS A 1 212 ? -20.570 0.836 39.550 1.00 98.06 212 LYS A N 1
ATOM 1609 C CA . LYS A 1 212 ? -20.096 2.228 39.630 1.00 98.06 212 LYS A CA 1
ATOM 1610 C C . LYS A 1 212 ? -18.621 2.360 39.289 1.00 98.06 212 LYS A C 1
ATOM 1612 O O . LYS A 1 212 ? -18.275 3.158 38.429 1.00 98.06 212 LYS A O 1
ATOM 1617 N N . ALA A 1 213 ? -17.763 1.547 39.900 1.00 98.00 213 ALA A N 1
ATOM 1618 C CA . ALA A 1 213 ? -16.330 1.583 39.622 1.00 98.00 213 ALA A CA 1
ATOM 1619 C C . ALA A 1 213 ? -16.022 1.270 38.145 1.00 98.00 213 ALA A C 1
ATOM 1621 O O . ALA A 1 213 ? -15.168 1.917 37.531 1.00 98.00 213 ALA A O 1
ATOM 1622 N N . ALA A 1 214 ? -16.739 0.305 37.558 1.00 98.25 214 ALA A N 1
ATOM 1623 C CA . ALA A 1 214 ? -16.613 -0.029 36.144 1.00 98.25 214 ALA A CA 1
ATOM 1624 C C . ALA A 1 214 ? -17.090 1.123 35.242 1.00 98.25 214 ALA A C 1
ATOM 1626 O O . ALA A 1 214 ? -16.374 1.498 34.315 1.00 98.25 214 ALA A O 1
ATOM 1627 N N . TYR A 1 215 ? -18.239 1.736 35.551 1.00 98.00 215 TYR A N 1
ATOM 1628 C CA . TYR A 1 215 ? -18.734 2.922 34.849 1.00 98.00 215 TYR A CA 1
ATOM 1629 C C . TYR A 1 215 ? -17.749 4.090 34.933 1.00 98.00 215 TYR A C 1
ATOM 1631 O O . TYR A 1 215 ? -17.421 4.695 33.915 1.00 98.00 215 TYR A O 1
ATOM 1639 N N . ASP A 1 216 ? -17.228 4.393 36.122 1.00 97.38 216 ASP A N 1
ATOM 1640 C CA . ASP A 1 216 ? -16.308 5.510 36.343 1.00 97.38 216 ASP A CA 1
ATOM 1641 C C . ASP A 1 216 ? -15.023 5.374 35.520 1.00 97.38 216 ASP A C 1
ATOM 1643 O O . ASP A 1 216 ? -14.503 6.389 35.047 1.00 97.38 216 ASP A O 1
ATOM 1647 N N . SER A 1 217 ? -14.590 4.134 35.271 1.00 97.94 217 SER A N 1
ATOM 1648 C CA . SER A 1 217 ? -13.413 3.788 34.467 1.00 97.94 217 SER A CA 1
ATOM 1649 C C . SER A 1 217 ? -13.618 3.913 32.949 1.00 97.94 217 SER A C 1
ATOM 1651 O O . SER A 1 217 ? -12.635 3.892 32.209 1.00 97.94 217 SER A O 1
ATOM 1653 N N . LEU A 1 218 ? -14.861 4.042 32.464 1.00 98.31 218 LEU A N 1
ATOM 1654 C CA . LEU A 1 218 ? -15.147 4.221 31.036 1.00 98.31 218 LEU A CA 1
ATOM 1655 C C . LEU A 1 218 ? -14.700 5.596 30.521 1.00 98.31 218 LEU A C 1
ATOM 1657 O O . LEU A 1 218 ? -14.757 6.605 31.236 1.00 98.31 218 LEU A O 1
ATOM 1661 N N . THR A 1 219 ? -14.339 5.658 29.236 1.00 98.00 219 THR A N 1
ATOM 1662 C CA . THR A 1 219 ? -14.062 6.937 28.560 1.00 98.00 219 THR A CA 1
ATOM 1663 C C . THR A 1 219 ? -15.347 7.757 28.358 1.00 98.00 219 THR A C 1
ATOM 1665 O O . THR A 1 219 ? -16.447 7.198 28.396 1.00 98.00 219 THR A O 1
ATOM 1668 N N . PRO A 1 220 ? -15.257 9.080 28.106 1.00 97.19 220 PRO A N 1
ATOM 1669 C CA . PRO A 1 220 ? -16.433 9.907 27.821 1.00 97.19 220 PRO A CA 1
ATOM 1670 C C . PRO A 1 220 ? -17.286 9.376 26.660 1.00 97.19 220 PRO A C 1
ATOM 1672 O O . PRO A 1 220 ? -18.513 9.343 26.752 1.00 97.19 220 PRO A O 1
ATOM 1675 N N . GLU A 1 221 ? -16.646 8.901 25.591 1.00 95.75 221 GLU A N 1
ATOM 1676 C CA . GLU A 1 221 ? -17.331 8.330 24.430 1.00 95.75 221 GLU A CA 1
ATOM 1677 C C . GLU A 1 221 ? -18.056 7.035 24.807 1.00 95.75 221 GLU A C 1
ATOM 1679 O O . GLU A 1 221 ? -19.207 6.847 24.425 1.00 95.75 221 GLU A O 1
ATOM 1684 N N . GLN A 1 222 ? -17.435 6.170 25.612 1.00 98.44 222 GLN A N 1
ATOM 1685 C CA . GLN A 1 222 ? -18.053 4.927 26.081 1.00 98.44 222 GLN A CA 1
ATOM 1686 C C . GLN A 1 222 ? -19.233 5.195 27.026 1.00 98.44 222 GLN A C 1
ATOM 1688 O O . GLN A 1 222 ? -20.282 4.572 26.883 1.00 98.44 222 GLN A O 1
ATOM 1693 N N . LYS A 1 223 ? -19.114 6.171 27.939 1.00 97.19 223 LYS A N 1
ATOM 1694 C CA . LYS A 1 223 ? -20.214 6.600 28.825 1.00 97.19 223 LYS A CA 1
ATOM 1695 C C . LYS A 1 223 ? -21.422 7.097 28.036 1.00 97.19 223 LYS A C 1
ATOM 1697 O O . LYS A 1 223 ? -22.556 6.800 28.403 1.00 97.19 223 LYS A O 1
ATOM 1702 N N . SER A 1 224 ? -21.188 7.793 26.921 1.00 96.81 224 SER A N 1
ATOM 1703 C CA . SER A 1 224 ? -22.265 8.282 26.054 1.00 96.81 224 SER A CA 1
ATOM 1704 C C . SER A 1 224 ? -23.112 7.160 25.435 1.00 96.81 224 SER A C 1
ATOM 1706 O O . SER A 1 224 ? -24.276 7.388 25.120 1.00 96.81 224 SER A O 1
ATOM 1708 N N . LEU A 1 225 ? -22.569 5.939 25.319 1.00 97.56 225 LEU A N 1
ATOM 1709 C CA . LEU A 1 225 ? -23.285 4.772 24.791 1.00 97.56 225 LEU A CA 1
ATOM 1710 C C . LEU A 1 225 ? -24.263 4.147 25.800 1.00 97.56 225 LEU A C 1
ATOM 1712 O O . LEU A 1 225 ? -25.131 3.377 25.396 1.00 97.56 225 LEU A O 1
ATOM 1716 N N . ILE A 1 226 ? -24.125 4.451 27.095 1.00 97.12 226 ILE A N 1
ATOM 1717 C CA . ILE A 1 226 ? -24.896 3.827 28.185 1.00 97.12 226 ILE A CA 1
ATOM 1718 C C . ILE A 1 226 ? -25.512 4.858 29.141 1.00 97.12 226 ILE A C 1
ATOM 1720 O O . ILE A 1 226 ? -25.663 4.593 30.334 1.00 97.12 226 ILE A O 1
ATOM 1724 N N . SER A 1 227 ? -25.886 6.031 28.626 1.00 95.12 227 SER A N 1
ATOM 1725 C CA . SER A 1 227 ? -26.489 7.111 29.422 1.00 95.12 227 SER A CA 1
ATOM 1726 C C . SER A 1 227 ? -27.717 6.651 30.217 1.00 95.12 227 SER A C 1
ATOM 1728 O O . SER A 1 227 ? -27.786 6.890 31.418 1.00 95.12 227 SER A O 1
ATOM 1730 N N . GLU A 1 228 ? -28.632 5.916 29.582 1.00 95.44 228 GLU A N 1
ATOM 1731 C CA . GLU A 1 228 ? -29.834 5.368 30.228 1.00 95.44 228 GLU A CA 1
ATOM 1732 C C . GLU A 1 228 ? -29.487 4.358 31.336 1.00 95.44 228 GLU A C 1
ATOM 1734 O O . GLU A 1 228 ? -30.040 4.403 32.433 1.00 95.44 228 GLU A O 1
ATOM 1739 N N . ALA A 1 229 ? -28.510 3.474 31.104 1.00 95.25 229 ALA A N 1
ATOM 1740 C CA . ALA A 1 229 ? -28.084 2.515 32.124 1.00 95.25 229 ALA A CA 1
ATOM 1741 C C . ALA A 1 229 ? -27.432 3.214 33.332 1.00 95.25 229 ALA A C 1
ATOM 1743 O O . ALA A 1 229 ? -27.576 2.752 34.463 1.00 95.25 229 ALA A O 1
ATOM 1744 N N . ASN A 1 230 ? -26.749 4.342 33.118 1.00 94.62 230 ASN A N 1
ATOM 1745 C CA . ASN A 1 230 ? -26.196 5.150 34.202 1.00 94.62 230 ASN A CA 1
ATOM 1746 C C . ASN A 1 230 ? -27.286 5.801 35.070 1.00 94.62 230 ASN A C 1
ATOM 1748 O O . ASN A 1 230 ? -27.135 5.861 36.290 1.00 94.62 230 ASN A O 1
ATOM 1752 N N . GLU A 1 231 ? -28.393 6.249 34.474 1.00 95.31 231 GLU A N 1
ATOM 1753 C CA . GLU A 1 231 ? -29.548 6.743 35.236 1.00 95.31 231 GLU A CA 1
ATOM 1754 C C . GLU A 1 231 ? -30.116 5.635 36.134 1.00 95.31 231 GLU A C 1
ATOM 1756 O O . GLU A 1 231 ? -30.261 5.830 37.342 1.00 95.31 231 GLU A O 1
ATOM 1761 N N . ILE A 1 232 ? -30.294 4.429 35.584 1.00 95.25 232 ILE A N 1
ATOM 1762 C CA . ILE A 1 232 ? -30.725 3.246 36.344 1.00 95.25 232 ILE A CA 1
ATOM 1763 C C . ILE A 1 232 ? -29.747 2.935 37.488 1.00 95.25 232 ILE A C 1
ATOM 1765 O O . ILE A 1 232 ? -30.168 2.635 38.606 1.00 95.25 232 ILE A O 1
ATOM 1769 N N . LEU A 1 233 ? -28.435 3.007 37.247 1.00 96.94 233 LEU A N 1
ATOM 1770 C CA . LEU A 1 233 ? -27.425 2.776 38.282 1.00 96.94 233 LEU A CA 1
ATOM 1771 C C . LEU A 1 233 ? -27.545 3.787 39.437 1.00 96.94 233 LEU A C 1
ATOM 1773 O O . LEU A 1 233 ? -27.505 3.389 40.605 1.00 96.94 233 LEU A O 1
ATOM 1777 N N . ALA A 1 234 ? -27.739 5.071 39.123 1.00 96.31 234 ALA A N 1
ATOM 1778 C CA . ALA A 1 234 ? -27.915 6.131 40.116 1.00 96.31 234 ALA A CA 1
ATOM 1779 C C . ALA A 1 234 ? -29.207 5.956 40.938 1.00 96.31 234 ALA A C 1
ATOM 1781 O O . ALA A 1 234 ? -29.215 6.155 42.161 1.00 96.31 234 ALA A O 1
ATOM 1782 N N . GLU A 1 235 ? -30.297 5.534 40.294 1.00 95.06 235 GLU A N 1
ATOM 1783 C CA . GLU A 1 235 ? -31.545 5.186 40.976 1.00 95.06 235 GLU A CA 1
ATOM 1784 C C . GLU A 1 235 ? -31.354 4.001 41.926 1.00 95.06 235 GLU A C 1
ATOM 1786 O O . GLU A 1 235 ? -31.748 4.072 43.095 1.00 95.06 235 GLU A O 1
ATOM 1791 N N . LYS A 1 236 ? -30.693 2.929 41.468 1.00 95.88 236 LYS A N 1
ATOM 1792 C CA . LYS A 1 236 ? -30.431 1.740 42.290 1.00 95.88 236 LYS A CA 1
ATOM 1793 C C . LYS A 1 236 ? -29.593 2.065 43.526 1.00 95.88 236 LYS A C 1
ATOM 1795 O O . LYS A 1 236 ? -29.912 1.602 44.622 1.00 95.88 236 LYS A O 1
ATOM 1800 N N . GLU A 1 237 ? -28.567 2.901 43.382 1.00 95.88 237 GLU A N 1
ATOM 1801 C CA . GLU A 1 237 ? -27.775 3.390 44.513 1.00 95.88 237 GLU A CA 1
ATOM 1802 C C . GLU A 1 237 ? -28.622 4.210 45.500 1.00 95.88 237 GLU A C 1
ATOM 1804 O O . GLU A 1 237 ? -28.552 4.005 46.716 1.00 95.88 237 GLU A O 1
ATOM 1809 N N . THR A 1 238 ? -29.467 5.106 44.987 1.00 96.00 238 THR A N 1
ATOM 1810 C CA . THR A 1 238 ? -30.371 5.918 45.812 1.00 96.00 238 THR A CA 1
ATOM 1811 C C . THR A 1 238 ? -31.323 5.038 46.622 1.00 96.00 238 THR A C 1
ATOM 1813 O O . THR A 1 238 ? -31.475 5.242 47.830 1.00 96.00 238 THR A O 1
ATOM 1816 N N . ILE A 1 239 ? -31.927 4.025 45.991 1.00 94.62 239 ILE A N 1
ATOM 1817 C CA . ILE A 1 239 ? -32.822 3.068 46.655 1.00 94.62 239 ILE A CA 1
ATOM 1818 C C . ILE A 1 239 ? -32.073 2.307 47.754 1.00 94.62 239 ILE A C 1
ATOM 1820 O O . ILE A 1 239 ? -32.570 2.224 48.880 1.00 94.62 239 ILE A O 1
ATOM 1824 N N . TYR A 1 240 ? -30.870 1.800 47.470 1.00 94.19 240 TYR A N 1
ATOM 1825 C CA . TYR A 1 240 ? -30.072 1.064 48.453 1.00 94.19 240 TYR A CA 1
ATOM 1826 C C . TYR A 1 240 ? -29.768 1.921 49.692 1.00 94.19 240 TYR A C 1
ATOM 1828 O O . TYR A 1 240 ? -29.995 1.495 50.829 1.00 94.19 240 TYR A O 1
ATOM 1836 N N . ASN A 1 241 ? -29.341 3.169 49.481 1.00 92.50 241 ASN A N 1
ATOM 1837 C CA . ASN A 1 241 ? -29.060 4.113 50.562 1.00 92.50 241 ASN A CA 1
ATOM 1838 C C . ASN A 1 241 ? -30.314 4.417 51.396 1.00 92.50 241 ASN A C 1
ATOM 1840 O O . ASN A 1 241 ? -30.260 4.413 52.626 1.00 92.50 241 ASN A O 1
ATOM 1844 N N . GLN A 1 242 ? -31.473 4.600 50.756 1.00 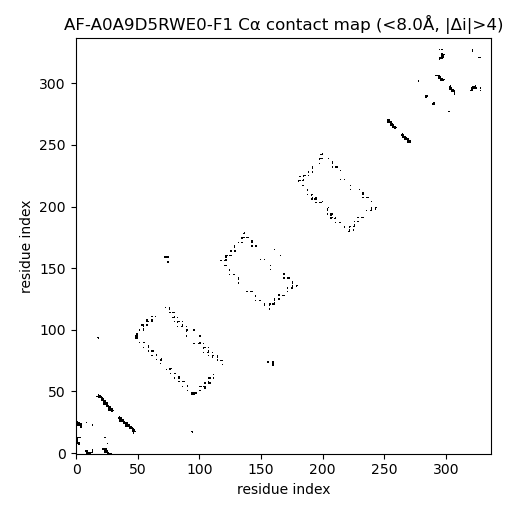92.62 242 GLN A N 1
ATOM 1845 C CA . GLN A 1 242 ? -32.742 4.785 51.465 1.00 92.62 242 GLN A CA 1
ATOM 1846 C C . GLN A 1 242 ? -33.153 3.557 52.289 1.00 92.62 242 GLN A C 1
ATOM 1848 O O . GLN A 1 242 ? -33.708 3.725 53.378 1.00 92.62 242 GLN A O 1
ATOM 1853 N N . LEU A 1 243 ? -32.921 2.337 51.790 1.00 89.81 243 LEU A N 1
ATOM 1854 C CA . LEU A 1 243 ? -33.185 1.100 52.533 1.00 89.81 243 LEU A CA 1
ATOM 1855 C C . LEU A 1 243 ? -32.258 0.971 53.744 1.00 89.81 243 LEU A C 1
ATOM 1857 O O . LEU A 1 243 ? -32.732 0.657 54.835 1.00 89.81 243 LEU A O 1
ATOM 1861 N N . SER A 1 244 ? -30.969 1.280 53.579 1.00 84.56 244 SER A N 1
ATOM 1862 C CA . SER A 1 244 ? -29.987 1.300 54.669 1.00 84.56 244 SER A CA 1
ATOM 1863 C C . SER A 1 244 ? -30.385 2.294 55.766 1.00 84.56 244 SER A C 1
ATOM 1865 O O . SER A 1 244 ? -30.435 1.941 56.944 1.00 84.56 244 SER A O 1
ATOM 1867 N N . GLU A 1 245 ? -30.786 3.512 55.391 1.00 86.44 245 GLU A N 1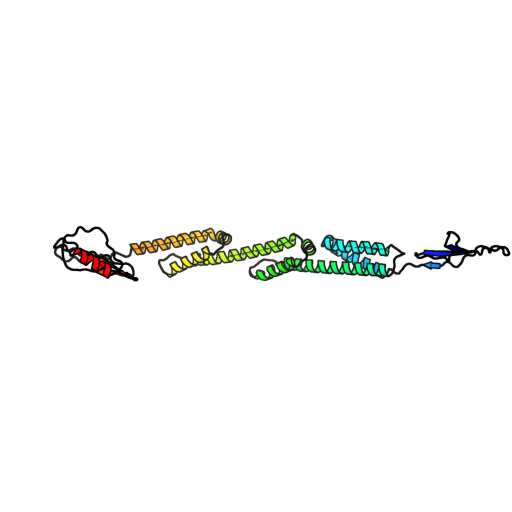
ATOM 1868 C CA . GLU A 1 245 ? -31.257 4.528 56.339 1.00 86.44 245 GLU A CA 1
ATOM 1869 C C . GLU A 1 245 ? -32.584 4.154 57.011 1.00 86.44 245 GLU A C 1
ATOM 1871 O O . GLU A 1 245 ? -32.754 4.358 58.216 1.00 86.44 245 GLU A O 1
ATOM 1876 N N . ARG A 1 246 ? -33.532 3.571 56.265 1.00 82.06 246 ARG A N 1
ATOM 1877 C CA . ARG A 1 246 ? -34.769 3.036 56.850 1.00 82.06 246 ARG A CA 1
ATOM 1878 C C . ARG A 1 246 ? -34.470 1.931 57.850 1.00 82.06 246 ARG A C 1
ATOM 1880 O O . ARG A 1 246 ? -35.046 1.963 58.928 1.00 82.06 246 ARG A O 1
ATOM 1887 N N . ASN A 1 247 ? -33.555 1.015 57.546 1.00 78.38 247 ASN A N 1
ATOM 1888 C CA . ASN A 1 247 ? -33.168 -0.049 58.467 1.00 78.38 247 ASN A CA 1
ATOM 1889 C C . ASN A 1 247 ? -32.520 0.511 59.741 1.00 78.38 247 ASN A C 1
ATOM 1891 O O . ASN A 1 247 ? -32.909 0.126 60.839 1.00 78.38 247 ASN A O 1
ATOM 1895 N N . LYS A 1 248 ? -31.626 1.505 59.622 1.00 77.00 248 LYS A N 1
ATOM 1896 C CA . LYS A 1 248 ? -31.050 2.208 60.784 1.00 77.00 248 LYS A CA 1
ATOM 1897 C C . LYS A 1 248 ? -32.119 2.838 61.683 1.00 77.00 248 LYS A C 1
ATOM 1899 O O . LYS A 1 248 ? -31.990 2.783 62.901 1.00 77.00 248 LYS A O 1
ATOM 1904 N N . LYS A 1 249 ? -33.169 3.423 61.093 1.00 74.12 249 LYS A N 1
ATOM 1905 C CA . LYS A 1 249 ? -34.304 4.022 61.822 1.00 74.12 249 LYS A CA 1
ATOM 1906 C C . LYS A 1 249 ? -35.309 2.988 62.349 1.00 74.12 249 LYS A C 1
ATOM 1908 O O . LYS A 1 249 ? -35.975 3.261 63.342 1.00 74.12 249 LYS A O 1
ATOM 1913 N N . ALA A 1 250 ? -35.448 1.848 61.670 1.00 57.81 250 ALA A N 1
ATOM 1914 C CA . ALA A 1 250 ? -36.402 0.784 61.975 1.00 57.81 250 ALA A CA 1
ATOM 1915 C C . ALA A 1 250 ? -35.861 -0.267 62.952 1.00 57.81 250 ALA A C 1
ATOM 1917 O O . ALA A 1 250 ? -36.672 -1.001 63.511 1.00 57.81 250 ALA A O 1
ATOM 1918 N N . MET A 1 251 ? -34.540 -0.323 63.196 1.00 53.28 251 MET A N 1
ATOM 1919 C CA . MET A 1 251 ? -33.978 -0.977 64.383 1.00 53.28 251 MET A CA 1
ATOM 1920 C C 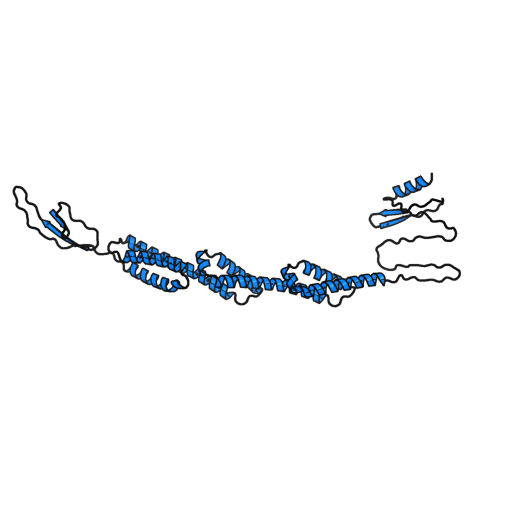. MET A 1 251 ? -34.700 -0.395 65.606 1.00 53.28 251 MET A C 1
ATOM 1922 O O . MET A 1 251 ? -34.452 0.762 65.961 1.00 53.28 251 MET A O 1
ATOM 1926 N N . PRO A 1 252 ? -35.643 -1.124 66.230 1.00 46.94 252 PRO A N 1
ATOM 1927 C CA . PRO A 1 252 ? -36.449 -0.540 67.272 1.00 46.94 252 PRO A CA 1
ATOM 1928 C C . PRO A 1 252 ? -35.530 -0.241 68.447 1.00 46.94 252 PRO A C 1
ATOM 1930 O O . PRO A 1 252 ? -34.794 -1.103 68.929 1.00 46.94 252 PRO A O 1
ATOM 1933 N N . MET A 1 253 ? -35.632 0.981 68.952 1.00 43.88 253 MET A N 1
ATOM 1934 C CA . MET A 1 253 ? -35.386 1.270 70.353 1.00 43.88 253 MET A CA 1
ATOM 1935 C C . MET A 1 253 ? -36.331 0.346 71.142 1.00 43.88 253 MET A C 1
ATOM 1937 O O . MET A 1 253 ? -37.483 0.698 71.383 1.00 43.88 253 MET A O 1
ATOM 1941 N N . LEU A 1 254 ? -35.899 -0.884 71.448 1.00 37.06 254 LEU A N 1
ATOM 1942 C CA . LEU A 1 254 ? -36.640 -1.827 72.280 1.00 37.06 254 LEU A CA 1
ATOM 1943 C C . LEU A 1 254 ? -36.658 -1.241 73.696 1.00 37.06 254 LEU A C 1
ATOM 1945 O O . LEU A 1 254 ? -35.824 -1.568 74.540 1.00 37.06 254 LEU A O 1
ATOM 1949 N N . ILE A 1 255 ? -37.573 -0.306 73.942 1.00 44.25 255 ILE A N 1
ATOM 1950 C CA . ILE A 1 255 ? -37.907 0.130 75.289 1.00 44.25 255 ILE A CA 1
ATOM 1951 C C . ILE A 1 255 ? -38.737 -1.005 75.878 1.00 44.25 255 ILE A C 1
ATOM 1953 O O . ILE A 1 255 ? -39.944 -1.090 75.668 1.00 44.25 255 ILE A O 1
ATOM 1957 N N . VAL A 1 256 ? -38.073 -1.904 76.602 1.00 35.31 256 VAL A N 1
ATOM 1958 C CA . VAL A 1 256 ? -38.762 -2.823 77.505 1.00 35.31 256 VAL A CA 1
ATOM 1959 C C . VAL A 1 256 ? -39.193 -1.989 78.707 1.00 35.31 256 VAL A C 1
ATOM 1961 O O . VAL A 1 256 ? -38.411 -1.747 79.626 1.00 35.31 256 VAL A O 1
ATOM 1964 N N . SER A 1 257 ? -40.424 -1.487 78.696 1.00 38.62 257 SER A N 1
ATOM 1965 C CA . SER A 1 257 ? -41.038 -0.905 79.887 1.00 38.62 257 SER A CA 1
ATOM 1966 C C . SER A 1 257 ? -41.410 -2.036 80.846 1.00 38.62 257 SER A C 1
ATOM 1968 O O . SER A 1 257 ? -42.472 -2.645 80.744 1.00 38.62 257 SER A O 1
ATOM 1970 N N . ILE A 1 258 ? -40.527 -2.325 81.804 1.00 37.88 258 ILE A N 1
ATOM 1971 C CA . ILE A 1 258 ? -40.883 -3.135 82.973 1.00 37.88 258 ILE A CA 1
ATOM 1972 C C . ILE A 1 258 ? -41.604 -2.204 83.951 1.00 37.88 258 ILE A C 1
ATOM 1974 O O . ILE A 1 258 ? -40.981 -1.362 84.596 1.00 37.88 258 ILE A O 1
ATOM 1978 N N . SER A 1 259 ? -42.929 -2.331 84.042 1.00 37.22 259 SER A N 1
ATOM 1979 C CA . SER A 1 259 ? -43.696 -1.719 85.127 1.00 37.22 259 SER A CA 1
ATOM 1980 C C . SER A 1 259 ? -43.480 -2.550 86.389 1.00 37.22 259 SER A C 1
ATOM 1982 O O . SER A 1 259 ? -43.938 -3.688 86.470 1.00 37.22 259 SER A O 1
ATOM 1984 N N . VAL A 1 260 ? -42.765 -1.994 87.366 1.00 39.44 260 VAL A N 1
ATOM 1985 C CA . VAL A 1 260 ? -42.758 -2.521 88.733 1.00 39.44 260 VAL A CA 1
ATOM 1986 C C . VAL A 1 260 ? -43.604 -1.568 89.568 1.00 39.44 260 VAL A C 1
ATOM 1988 O O . VAL A 1 260 ? -43.396 -0.355 89.542 1.00 39.44 260 VAL A O 1
ATOM 1991 N N . ALA A 1 261 ? -44.617 -2.115 90.237 1.00 38.28 261 ALA A N 1
ATOM 1992 C CA . ALA A 1 261 ? -45.558 -1.358 91.050 1.00 38.28 261 ALA A CA 1
ATOM 1993 C C . ALA A 1 261 ? -44.833 -0.447 92.063 1.00 38.28 261 ALA A C 1
ATOM 1995 O O . ALA A 1 261 ? -43.821 -0.835 92.640 1.00 38.28 261 ALA A O 1
ATOM 1996 N N . ALA A 1 262 ? -45.410 0.739 92.282 1.00 40.62 262 ALA A N 1
ATOM 1997 C CA . ALA A 1 262 ? -44.925 1.841 93.123 1.00 40.62 262 ALA A CA 1
ATOM 1998 C C . ALA A 1 262 ? -43.781 2.698 92.532 1.00 40.62 262 ALA A C 1
ATOM 2000 O O . ALA A 1 262 ? -42.661 2.739 93.030 1.00 40.62 262 ALA A O 1
ATOM 2001 N N . GLY A 1 263 ? -44.125 3.497 91.514 1.00 43.50 263 GLY A N 1
ATOM 2002 C CA . GLY A 1 263 ? -43.563 4.847 91.353 1.00 43.50 263 GLY A CA 1
ATOM 2003 C C . GLY A 1 263 ? -42.176 4.999 90.717 1.00 43.50 263 GLY A C 1
ATOM 2004 O O . GLY A 1 263 ? -41.638 6.101 90.764 1.00 43.50 263 GLY A O 1
ATOM 2005 N N . VAL A 1 264 ? -41.604 3.964 90.093 1.00 37.28 264 VAL A N 1
ATOM 2006 C CA . VAL A 1 264 ? -40.313 4.052 89.381 1.00 37.28 264 VAL A CA 1
ATOM 2007 C C . VAL A 1 264 ? -40.500 3.677 87.908 1.00 37.28 264 VAL A C 1
ATOM 2009 O O . VAL A 1 264 ? -40.820 2.535 87.593 1.00 37.28 264 VAL A O 1
ATOM 2012 N N . ILE A 1 265 ? -40.286 4.627 86.990 1.00 36.31 265 ILE A N 1
ATOM 2013 C CA . ILE A 1 265 ? -40.196 4.342 85.549 1.00 36.31 265 ILE A CA 1
ATOM 2014 C C . ILE A 1 265 ? -38.725 4.067 85.225 1.00 36.31 265 ILE A C 1
ATOM 2016 O O . ILE A 1 265 ? -37.916 4.989 85.140 1.00 36.31 265 ILE A O 1
ATOM 2020 N N . LEU A 1 266 ? -38.370 2.795 85.048 1.00 36.69 266 LEU A N 1
ATOM 2021 C CA . LEU A 1 266 ? -37.050 2.390 84.570 1.00 36.69 266 LEU A CA 1
ATOM 2022 C C . LEU A 1 266 ? -37.105 2.234 83.040 1.00 36.69 266 LEU A C 1
ATOM 2024 O O . LEU A 1 266 ? -37.580 1.222 82.531 1.00 36.69 266 LEU A O 1
ATOM 2028 N N . VAL A 1 267 ? -36.636 3.233 82.288 1.00 35.34 267 VAL A N 1
ATOM 2029 C CA . VAL A 1 267 ? -36.470 3.117 80.826 1.00 35.34 267 VAL A CA 1
ATOM 2030 C C . VAL A 1 267 ? -35.135 2.420 80.549 1.00 35.34 267 VAL A C 1
ATOM 2032 O O . VAL A 1 267 ? -34.084 3.056 80.487 1.00 35.34 267 VAL A O 1
ATOM 2035 N N . LEU A 1 268 ? -35.154 1.093 80.416 1.00 37.19 268 LEU A N 1
ATOM 2036 C CA . LEU A 1 268 ? -33.994 0.314 79.977 1.00 37.19 268 LEU A CA 1
ATOM 2037 C C . LEU A 1 268 ? -33.954 0.298 78.443 1.00 37.19 268 LEU A C 1
ATOM 2039 O O . LEU A 1 268 ? -34.617 -0.509 77.800 1.00 37.19 268 LEU A O 1
ATOM 2043 N N . VAL A 1 269 ? -33.155 1.191 77.850 1.00 37.41 269 VAL A N 1
ATOM 2044 C CA . VAL A 1 269 ? -32.761 1.078 76.437 1.00 37.41 269 VAL A CA 1
ATOM 2045 C C . VAL A 1 269 ? -31.670 0.006 76.348 1.00 37.41 269 VAL A C 1
ATOM 2047 O O . VAL A 1 269 ? -30.488 0.263 76.614 1.00 37.41 269 VAL A O 1
ATOM 2050 N N . LEU A 1 270 ? -32.075 -1.225 76.037 1.00 34.59 270 LEU A N 1
ATOM 2051 C CA . LEU A 1 270 ? -31.169 -2.309 75.659 1.00 34.59 270 LEU A CA 1
ATOM 2052 C C . LEU A 1 270 ? -30.912 -2.211 74.151 1.00 34.59 270 LEU A C 1
ATOM 2054 O O . LEU A 1 270 ? -31.663 -2.745 73.342 1.00 34.59 270 LEU A O 1
ATOM 2058 N N . LEU A 1 271 ? -29.847 -1.492 73.785 1.00 33.59 271 LEU A N 1
ATOM 2059 C CA . LEU A 1 271 ? -29.267 -1.534 72.442 1.00 33.59 271 LEU A CA 1
ATOM 2060 C C . LEU A 1 271 ? -28.591 -2.893 72.261 1.00 33.59 271 LEU A C 1
ATOM 2062 O O . LEU A 1 271 ? -27.478 -3.105 72.742 1.00 33.59 271 LEU A O 1
ATOM 2066 N N . TYR A 1 272 ? -29.280 -3.815 71.602 1.00 37.56 272 TYR A N 1
ATOM 2067 C CA . TYR A 1 272 ? -28.701 -5.076 71.165 1.00 37.56 272 TYR A CA 1
ATOM 2068 C C . TYR A 1 272 ? -28.390 -5.000 69.660 1.00 37.56 272 TYR A C 1
ATOM 2070 O O . TYR A 1 272 ? -29.290 -4.766 68.860 1.00 37.56 272 TYR A O 1
ATOM 2078 N N . PHE A 1 273 ? -27.110 -5.250 69.341 1.00 30.39 273 PHE A N 1
ATOM 2079 C CA . PHE A 1 273 ? -26.503 -5.619 68.044 1.00 30.39 273 PHE A CA 1
ATOM 2080 C C . PHE A 1 273 ? -25.993 -4.529 67.072 1.00 30.39 273 PHE A C 1
ATOM 2082 O O . PHE A 1 273 ? -26.641 -4.208 66.085 1.00 30.39 273 PHE A O 1
ATOM 2089 N N . LEU A 1 274 ? -24.755 -4.051 67.292 1.00 28.92 274 LEU A N 1
ATOM 2090 C CA . LEU A 1 274 ? -23.517 -4.331 66.510 1.00 28.92 274 LEU A CA 1
ATOM 2091 C C . LEU A 1 274 ? -22.345 -3.490 67.095 1.00 28.92 274 LEU A C 1
ATOM 2093 O O . LEU A 1 274 ? -22.588 -2.448 67.705 1.00 28.92 274 LEU A O 1
ATOM 2097 N N . PRO A 1 275 ? -21.080 -3.949 67.025 1.00 38.25 275 PRO A N 1
ATOM 2098 C CA . PRO A 1 275 ? -20.031 -3.585 67.973 1.00 38.25 275 PRO A CA 1
ATOM 2099 C C . PRO A 1 275 ? -19.273 -2.334 67.533 1.00 38.25 275 PRO A C 1
ATOM 2101 O O . PRO A 1 275 ? -18.107 -2.427 67.205 1.00 38.25 275 PRO A O 1
ATOM 2104 N N . PHE A 1 276 ? -19.888 -1.158 67.500 1.00 38.94 276 PHE A N 1
ATOM 2105 C CA . PHE A 1 276 ? -19.125 0.091 67.434 1.00 38.94 276 PHE A CA 1
ATOM 2106 C C . PHE A 1 276 ? -20.020 1.253 67.883 1.00 38.94 276 PHE A C 1
ATOM 2108 O O . PHE A 1 276 ? -21.197 1.298 67.544 1.00 38.94 276 PHE A O 1
ATOM 2115 N N . ILE A 1 277 ? -19.428 2.218 68.594 1.00 31.44 277 ILE A N 1
ATOM 2116 C CA . ILE A 1 277 ? -19.995 3.523 69.001 1.00 31.44 277 ILE A CA 1
ATOM 2117 C C . ILE A 1 277 ? -20.653 3.576 70.405 1.00 31.44 277 ILE A C 1
ATOM 2119 O O . ILE A 1 277 ? -21.860 3.498 70.600 1.00 31.44 277 ILE A O 1
ATOM 2123 N N . ILE A 1 278 ? -19.776 3.778 71.398 1.00 32.12 278 ILE A N 1
ATOM 2124 C CA . ILE A 1 278 ? -19.840 4.748 72.516 1.00 32.12 278 ILE A CA 1
ATOM 2125 C C . ILE A 1 278 ? -21.240 5.050 73.100 1.00 32.12 278 ILE A C 1
ATOM 2127 O O . ILE A 1 278 ? -21.942 5.975 72.695 1.00 32.12 278 ILE A O 1
ATOM 2131 N N . ASN A 1 279 ? -21.574 4.342 74.180 1.00 29.38 279 ASN A N 1
ATOM 2132 C CA . ASN A 1 279 ? -22.708 4.608 75.069 1.00 29.38 279 ASN A CA 1
ATOM 2133 C C . ASN A 1 279 ? -22.390 5.802 76.003 1.00 29.38 279 ASN A C 1
ATOM 2135 O O . ASN A 1 279 ? -21.564 5.668 76.906 1.00 29.38 279 ASN A O 1
ATOM 2139 N N . LYS A 1 280 ? -23.061 6.955 75.865 1.00 35.03 280 LYS A N 1
ATOM 2140 C CA . LYS A 1 280 ? -23.123 7.966 76.943 1.00 35.03 280 LYS A CA 1
ATOM 2141 C C . LYS A 1 280 ? -24.393 7.740 77.769 1.00 35.03 280 LYS A C 1
ATOM 2143 O O . LYS A 1 280 ? -25.460 8.229 77.417 1.00 35.03 280 LYS A O 1
ATOM 2148 N N . ARG A 1 281 ? -24.284 7.000 78.879 1.00 35.84 281 ARG A N 1
ATOM 2149 C CA . ARG A 1 281 ? -25.329 6.915 79.917 1.00 35.84 281 ARG A CA 1
ATOM 2150 C C . ARG A 1 281 ? -25.000 7.904 81.038 1.00 35.84 281 ARG A C 1
ATOM 2152 O O . ARG A 1 281 ? -23.943 7.791 81.650 1.00 35.84 281 ARG A O 1
ATOM 2159 N N . TYR A 1 282 ? -25.905 8.831 81.342 1.00 37.47 282 TYR A N 1
ATOM 2160 C CA . TYR A 1 282 ? -25.864 9.591 82.595 1.00 37.47 282 TYR A CA 1
ATOM 2161 C C . TYR A 1 282 ? -26.761 8.892 83.624 1.00 37.47 282 TYR A C 1
ATOM 2163 O O . TYR A 1 282 ? -27.917 8.595 83.334 1.00 37.47 282 TYR A O 1
ATOM 2171 N N . ILE A 1 283 ? -26.233 8.625 84.821 1.00 35.59 283 ILE A N 1
ATOM 2172 C CA . ILE A 1 283 ? -27.008 8.139 85.971 1.00 35.59 283 ILE A CA 1
ATOM 2173 C C . ILE A 1 283 ? -27.374 9.366 86.816 1.00 35.59 283 ILE A C 1
ATOM 2175 O O . ILE A 1 283 ? -26.484 9.992 87.394 1.00 35.59 283 ILE A O 1
ATOM 2179 N N . ILE A 1 284 ? -28.662 9.718 86.880 1.00 38.09 284 ILE A N 1
ATOM 2180 C CA . ILE A 1 284 ? -29.195 10.722 87.814 1.00 38.09 284 ILE A CA 1
ATOM 2181 C C . ILE A 1 284 ? -29.825 9.965 88.986 1.00 38.09 284 ILE A C 1
ATOM 2183 O O . ILE A 1 284 ? -30.770 9.206 88.797 1.00 38.09 284 ILE A O 1
ATOM 2187 N N . ASP A 1 285 ? -29.288 10.160 90.190 1.00 38.94 285 ASP A N 1
ATOM 2188 C CA . ASP A 1 285 ? -29.893 9.678 91.435 1.00 38.94 285 ASP A CA 1
ATOM 2189 C C . ASP A 1 285 ? -30.962 10.683 91.896 1.00 38.94 285 ASP A C 1
ATOM 2191 O O . ASP A 1 285 ? -30.656 11.842 92.202 1.00 38.94 285 ASP A O 1
ATOM 2195 N N . THR A 1 286 ? -32.224 10.253 91.920 1.00 41.31 286 THR A N 1
ATOM 2196 C CA . THR A 1 286 ? -33.384 11.101 92.228 1.00 41.31 286 THR A CA 1
ATOM 2197 C C . THR A 1 286 ? -33.653 11.290 93.719 1.00 41.31 286 THR A C 1
ATOM 2199 O O . THR A 1 286 ? -34.536 12.072 94.058 1.00 41.31 286 THR A O 1
ATOM 2202 N N . ASN A 1 287 ? -32.888 10.674 94.627 1.00 40.31 287 ASN A N 1
ATOM 2203 C CA . ASN A 1 287 ? -33.152 10.813 96.066 1.00 40.31 287 ASN A CA 1
ATOM 2204 C C . ASN A 1 287 ? -32.337 11.913 96.761 1.00 40.31 287 ASN A C 1
ATOM 2206 O O . ASN A 1 287 ? -32.559 12.167 97.941 1.00 40.31 287 ASN A O 1
ATOM 2210 N N . ASN A 1 288 ? -31.414 12.598 96.071 1.00 42.38 288 ASN A N 1
ATOM 2211 C CA . ASN A 1 288 ? -30.651 13.695 96.692 1.00 42.38 288 ASN A CA 1
ATOM 2212 C C . ASN A 1 288 ? -30.194 14.828 95.753 1.00 42.38 288 ASN A C 1
ATOM 2214 O O . ASN A 1 288 ? -29.370 15.649 96.154 1.00 42.38 288 ASN A O 1
ATOM 2218 N N . ASN A 1 289 ? -30.722 14.902 94.527 1.00 41.34 289 ASN A N 1
ATOM 2219 C CA . ASN A 1 289 ? -30.540 16.007 93.573 1.00 41.34 289 ASN A CA 1
ATOM 2220 C C . ASN A 1 289 ? -29.081 16.512 93.415 1.00 41.34 289 ASN A C 1
ATOM 2222 O O . ASN A 1 289 ? -28.806 17.715 93.438 1.00 41.34 289 ASN A O 1
ATOM 2226 N N . LYS A 1 290 ? -28.116 15.590 93.283 1.00 39.31 290 LYS A N 1
ATOM 2227 C CA . LYS A 1 290 ? -26.691 15.908 93.074 1.00 39.31 290 LYS A CA 1
ATOM 2228 C C . LYS A 1 290 ? -26.152 15.199 91.832 1.00 39.31 290 LYS A C 1
ATOM 2230 O O . LYS A 1 290 ? -26.249 13.982 91.716 1.00 39.31 290 LYS A O 1
ATOM 2235 N N . ILE A 1 291 ? -25.523 15.962 90.940 1.00 44.16 291 ILE A N 1
ATOM 2236 C CA . ILE A 1 291 ? -24.810 15.451 89.760 1.00 44.16 291 ILE A CA 1
ATOM 2237 C C . ILE A 1 291 ? -23.401 15.009 90.192 1.00 44.16 291 ILE A C 1
ATOM 2239 O O . ILE A 1 291 ? -22.699 15.762 90.870 1.00 44.16 291 ILE A O 1
ATOM 2243 N N . LYS A 1 292 ? -22.973 13.797 89.813 1.00 44.88 292 LYS A N 1
ATOM 2244 C CA . LYS A 1 292 ? -21.578 13.340 89.970 1.00 44.88 292 LYS A CA 1
ATOM 2245 C C . LYS A 1 292 ? -20.743 13.854 88.785 1.00 44.88 292 LYS A C 1
ATOM 2247 O O . LYS A 1 292 ? -21.204 13.785 87.648 1.00 44.88 292 LYS A O 1
ATOM 2252 N N . ARG A 1 293 ? -19.531 14.374 89.032 1.00 41.34 293 ARG A N 1
ATOM 2253 C CA . ARG A 1 293 ? -18.595 14.797 87.968 1.00 41.34 293 ARG A CA 1
ATOM 2254 C C . ARG A 1 293 ? -18.163 13.565 87.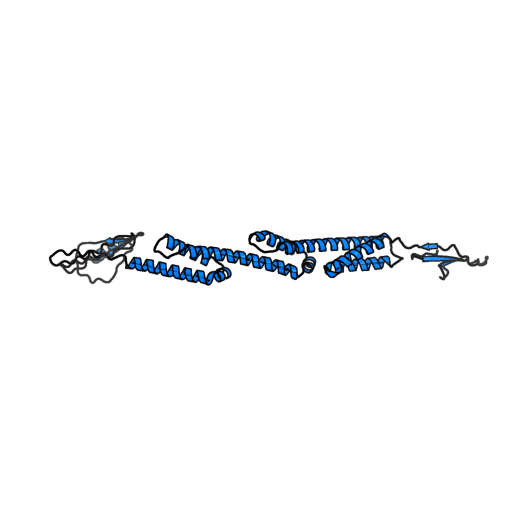161 1.00 41.34 293 ARG A C 1
ATOM 2256 O O . ARG A 1 293 ? -17.848 12.534 87.750 1.00 41.34 293 ARG A O 1
ATOM 2263 N N . VAL A 1 294 ? -18.148 13.687 85.837 1.00 46.50 294 VAL A N 1
ATOM 2264 C CA . VAL A 1 294 ? -17.724 12.635 84.903 1.00 46.50 294 VAL A CA 1
ATOM 2265 C C . VAL A 1 294 ? -16.510 13.146 84.137 1.00 46.50 294 VAL A C 1
ATOM 2267 O O . VAL A 1 294 ? -16.585 14.223 83.551 1.00 46.50 294 VAL A O 1
ATOM 2270 N N . ALA A 1 295 ? -15.420 12.381 84.139 1.00 43.31 295 ALA A N 1
ATOM 2271 C CA . ALA A 1 295 ? -14.250 12.631 83.302 1.00 43.31 295 ALA A CA 1
ATOM 2272 C C . ALA A 1 295 ? -14.081 11.480 82.300 1.00 43.31 295 ALA A C 1
ATOM 2274 O O . ALA A 1 295 ? -14.325 10.318 82.641 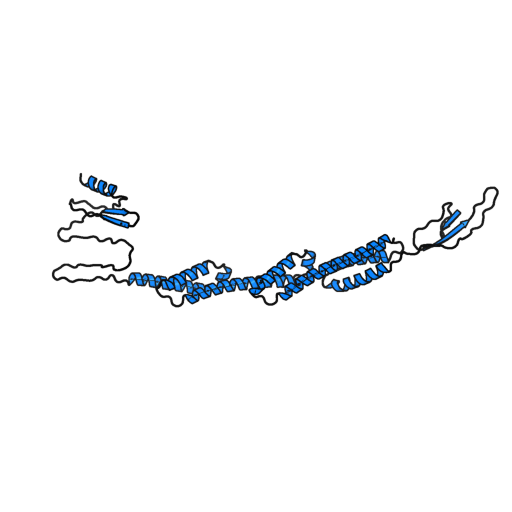1.00 43.31 295 ALA A O 1
ATOM 2275 N N . TYR A 1 296 ? -13.676 11.820 81.074 1.00 43.25 296 TYR A N 1
ATOM 2276 C CA . TYR A 1 296 ? -13.410 10.873 79.990 1.00 43.25 296 TYR A CA 1
ATOM 2277 C C . TYR A 1 296 ? -11.915 10.881 79.667 1.00 43.25 296 TYR A C 1
ATOM 2279 O O . TYR A 1 296 ? -11.322 11.956 79.567 1.00 43.25 296 TYR A O 1
ATOM 2287 N N . ILE A 1 297 ? -11.332 9.697 79.473 1.00 42.56 297 ILE A N 1
ATOM 2288 C CA . ILE A 1 297 ? -9.970 9.532 78.946 1.00 42.56 297 ILE A CA 1
ATOM 2289 C C . ILE A 1 297 ? -10.083 8.982 77.526 1.00 42.56 297 ILE A C 1
ATOM 2291 O O . ILE A 1 297 ? -10.855 8.049 77.284 1.00 42.56 297 ILE A O 1
ATOM 2295 N N . LYS A 1 298 ? -9.328 9.567 76.593 1.00 41.00 298 LYS A N 1
ATOM 2296 C CA . LYS A 1 298 ? -9.204 9.076 75.219 1.00 41.00 298 LYS A CA 1
ATOM 2297 C C . LYS A 1 298 ? -7.999 8.139 75.121 1.00 41.00 298 LYS A C 1
ATOM 2299 O O . LYS A 1 298 ? -6.876 8.582 75.331 1.00 41.00 298 LYS A O 1
ATOM 2304 N N . GLU A 1 299 ? -8.228 6.878 74.770 1.00 41.66 299 GLU A N 1
ATOM 2305 C CA . GLU A 1 299 ? -7.173 5.936 74.372 1.00 41.66 299 GLU A CA 1
ATOM 2306 C C . GLU A 1 299 ? -7.344 5.554 72.892 1.00 41.66 299 GLU A C 1
ATOM 2308 O O . GLU A 1 299 ? -8.385 5.839 72.293 1.00 41.66 299 GLU A O 1
ATOM 2313 N N . SER A 1 300 ? -6.308 4.972 72.275 1.00 37.81 300 SER A N 1
ATOM 2314 C CA . SER A 1 300 ? -6.219 4.766 70.817 1.00 37.81 300 SER A CA 1
ATOM 2315 C C . SER A 1 300 ? -7.400 3.997 70.211 1.00 37.81 300 SER A C 1
ATOM 2317 O O . SER A 1 300 ? -7.743 4.265 69.063 1.00 37.81 300 SER A O 1
ATOM 2319 N N . ASP A 1 301 ? -8.079 3.158 71.004 1.00 35.34 301 ASP A N 1
ATOM 2320 C CA . ASP A 1 301 ? -9.195 2.313 70.557 1.00 35.34 301 ASP A CA 1
ATOM 2321 C C . ASP A 1 301 ? -10.552 2.650 71.226 1.00 35.34 301 ASP A C 1
ATOM 2323 O O . ASP A 1 301 ? -11.525 1.912 71.071 1.00 35.34 301 ASP A O 1
ATOM 2327 N N . GLY A 1 302 ? -10.676 3.770 71.961 1.00 42.59 302 GLY A N 1
ATOM 2328 C CA . GLY A 1 302 ? -11.963 4.195 72.542 1.00 42.59 302 GLY A CA 1
ATOM 2329 C C . GLY A 1 302 ? -11.892 5.120 73.766 1.00 42.59 302 GLY A C 1
ATOM 2330 O O . GLY A 1 302 ? -10.822 5.535 74.200 1.00 42.59 302 GLY A O 1
ATOM 2331 N N . MET A 1 303 ? -13.063 5.473 74.326 1.00 38.75 303 MET A N 1
ATOM 2332 C CA . MET A 1 303 ? -13.183 6.313 75.535 1.00 38.75 303 MET A CA 1
ATOM 2333 C C . MET A 1 303 ? -13.540 5.495 76.785 1.00 38.75 303 MET A C 1
ATOM 2335 O O . MET A 1 303 ? -14.508 4.733 76.764 1.00 38.75 303 MET A O 1
ATOM 2339 N N . VAL A 1 304 ? -12.822 5.719 77.894 1.00 38.94 304 VAL A N 1
ATOM 2340 C CA . VAL A 1 304 ? -13.046 5.059 79.200 1.00 38.94 304 VAL A CA 1
ATOM 2341 C C . VAL A 1 304 ? -13.626 6.046 80.228 1.00 38.94 304 VAL A C 1
ATOM 2343 O O . VAL A 1 304 ? -13.230 7.213 80.279 1.00 38.94 304 VAL A O 1
ATOM 2346 N N . LEU A 1 305 ? -14.579 5.576 81.048 1.00 39.97 305 LEU A N 1
ATOM 2347 C CA . LEU A 1 305 ? -15.320 6.348 82.059 1.00 39.97 305 LEU A CA 1
ATOM 2348 C C . LEU A 1 305 ? -14.741 6.140 83.474 1.00 39.97 305 LEU A C 1
ATOM 2350 O O . LEU A 1 305 ? -14.651 5.004 83.936 1.00 39.97 305 LEU A O 1
ATOM 2354 N N . LEU A 1 306 ? -14.441 7.222 84.203 1.00 40.34 306 LEU A N 1
ATOM 2355 C CA . LEU A 1 306 ? -14.032 7.187 85.620 1.00 40.34 306 LEU A CA 1
ATOM 2356 C C . LEU A 1 306 ? -15.103 7.816 86.527 1.00 40.34 306 LEU A C 1
ATOM 2358 O O . LEU A 1 306 ? -15.553 8.935 86.283 1.00 40.34 306 LEU A O 1
ATOM 2362 N N . ILE A 1 307 ? -15.488 7.116 87.604 1.00 42.22 307 ILE A N 1
ATOM 2363 C CA . ILE A 1 307 ? -16.462 7.590 88.605 1.00 42.22 307 ILE A CA 1
ATOM 2364 C C . ILE A 1 307 ? -15.817 7.549 89.994 1.00 42.22 307 ILE A C 1
ATOM 2366 O O . ILE A 1 307 ? -15.382 6.491 90.441 1.00 42.22 307 ILE A O 1
ATOM 2370 N N . THR A 1 308 ? -15.809 8.672 90.720 1.00 39.69 308 THR A N 1
ATOM 2371 C CA . THR A 1 308 ? -15.377 8.715 92.131 1.00 39.69 308 THR A CA 1
ATOM 2372 C C . THR A 1 308 ? -16.505 9.181 93.057 1.00 39.69 308 THR A C 1
ATOM 2374 O O . THR A 1 308 ? -17.466 9.827 92.634 1.00 39.69 308 THR A O 1
ATOM 2377 N N . HIS A 1 309 ? -16.419 8.801 94.334 1.00 34.84 309 HIS A N 1
ATOM 2378 C CA . HIS A 1 309 ? -17.386 9.144 95.376 1.00 34.84 309 HIS A CA 1
ATOM 2379 C C . HIS A 1 309 ? -16.788 10.226 96.282 1.00 34.84 309 HIS A C 1
ATOM 2381 O O . HIS A 1 309 ? -16.003 9.871 97.154 1.00 34.84 309 HIS A O 1
ATOM 2387 N N . SER A 1 310 ? -17.125 11.513 96.097 1.00 35.78 310 SER A N 1
ATOM 2388 C CA . SER A 1 310 ? -17.255 12.513 97.187 1.00 35.78 310 SER A CA 1
ATOM 2389 C C . SER A 1 310 ? -17.528 13.943 96.696 1.00 35.78 310 SER A C 1
ATOM 2391 O O . SER A 1 310 ? -17.225 14.314 95.568 1.00 35.78 310 SER A O 1
ATOM 2393 N N . PHE A 1 311 ? -18.164 14.725 97.573 1.00 31.83 311 PHE A N 1
ATOM 2394 C CA . PHE A 1 311 ? -18.937 15.940 97.305 1.00 31.83 311 PHE A CA 1
ATOM 2395 C C . PHE A 1 311 ? -18.170 17.263 97.465 1.00 31.83 311 PHE A C 1
ATOM 2397 O O . PHE A 1 311 ? -17.515 17.462 98.482 1.00 31.83 311 PHE A O 1
ATOM 2404 N N . ARG A 1 312 ? -18.450 18.237 96.584 1.00 33.22 312 ARG A N 1
ATOM 2405 C CA . ARG A 1 312 ? -18.731 19.654 96.918 1.00 33.22 312 ARG A CA 1
ATOM 2406 C C . ARG A 1 312 ? -19.469 20.318 95.743 1.00 33.22 312 ARG A C 1
ATOM 2408 O O . ARG A 1 312 ? -19.295 19.920 94.598 1.00 33.22 312 ARG A O 1
ATOM 2415 N N . LYS A 1 313 ? -20.362 21.269 96.040 1.00 36.78 313 LYS A N 1
ATOM 2416 C CA . LYS A 1 313 ? -21.185 22.009 95.061 1.00 36.78 313 LYS A CA 1
ATOM 2417 C C . LYS A 1 313 ? -20.246 22.801 94.138 1.00 36.78 313 LYS A C 1
ATOM 2419 O O . LYS A 1 313 ? -19.646 23.767 94.590 1.00 36.78 313 LYS A O 1
ATOM 2424 N N . ILE A 1 314 ? -20.111 22.398 92.878 1.00 32.69 314 ILE A N 1
ATOM 2425 C CA . ILE A 1 314 ? -19.292 23.104 91.883 1.00 32.69 314 ILE A CA 1
ATOM 2426 C C . ILE A 1 314 ? -20.207 23.456 90.707 1.00 32.69 314 ILE A C 1
ATOM 2428 O O . ILE A 1 314 ? -20.931 22.592 90.208 1.00 32.69 314 ILE A O 1
ATOM 2432 N N . ARG A 1 315 ? -20.208 24.728 90.281 1.00 32.56 315 ARG A N 1
ATOM 2433 C CA . ARG A 1 315 ? -20.808 25.127 88.998 1.00 32.56 315 ARG A CA 1
ATOM 2434 C C . ARG A 1 315 ? -20.073 24.360 87.899 1.00 32.56 315 ARG A C 1
ATOM 2436 O O . ARG A 1 315 ? -18.871 24.538 87.740 1.00 32.56 315 ARG A O 1
ATOM 2443 N N . CYS A 1 316 ? -20.769 23.476 87.194 1.00 33.44 316 CYS A N 1
ATOM 2444 C CA . CYS A 1 316 ? -20.189 22.777 86.055 1.00 33.44 316 CYS A CA 1
ATOM 2445 C C . CYS A 1 316 ? -20.177 23.736 84.863 1.00 33.44 316 CYS A C 1
ATOM 2447 O O . CYS A 1 316 ? -21.245 24.134 84.410 1.00 33.44 316 CYS A O 1
ATOM 2449 N N . ASN A 1 317 ? -18.992 24.087 84.368 1.00 31.00 317 ASN A N 1
ATOM 2450 C CA . ASN A 1 317 ? -18.851 24.491 82.974 1.00 31.00 317 ASN A CA 1
ATOM 2451 C C . ASN A 1 317 ? -18.673 23.216 82.137 1.00 31.00 317 ASN A C 1
ATOM 2453 O O . ASN A 1 317 ? -18.130 22.218 82.618 1.00 31.00 317 ASN A O 1
ATOM 2457 N N . GLU A 1 318 ? -19.220 23.230 80.928 1.00 36.62 318 GLU A N 1
ATOM 2458 C CA . GLU A 1 318 ? -19.269 22.090 80.017 1.00 36.62 318 GLU A CA 1
ATOM 2459 C C . GLU A 1 318 ? -17.868 21.562 79.658 1.00 36.62 318 GLU A C 1
ATOM 2461 O O . GLU A 1 318 ? -16.945 22.326 79.396 1.00 36.62 318 GLU A O 1
ATOM 2466 N N . SER A 1 319 ? -17.754 20.228 79.626 1.00 48.31 319 SER A N 1
ATOM 2467 C CA . SER A 1 319 ? -16.707 19.429 78.964 1.00 48.31 319 SER A CA 1
ATOM 2468 C C . SER A 1 319 ? -15.237 19.788 79.236 1.00 48.31 319 SER A C 1
ATOM 2470 O O . SER A 1 319 ? -14.619 20.528 78.478 1.00 48.31 319 SER A O 1
ATOM 2472 N N . GLU A 1 320 ? -14.620 19.122 80.212 1.00 47.00 320 GLU A N 1
ATOM 2473 C CA . GLU A 1 320 ? -13.158 18.985 80.263 1.00 47.00 320 GLU A CA 1
ATOM 2474 C C . GLU A 1 320 ? -12.787 17.581 79.742 1.00 47.00 320 GLU A C 1
ATOM 2476 O O . GLU A 1 320 ? -13.211 16.567 8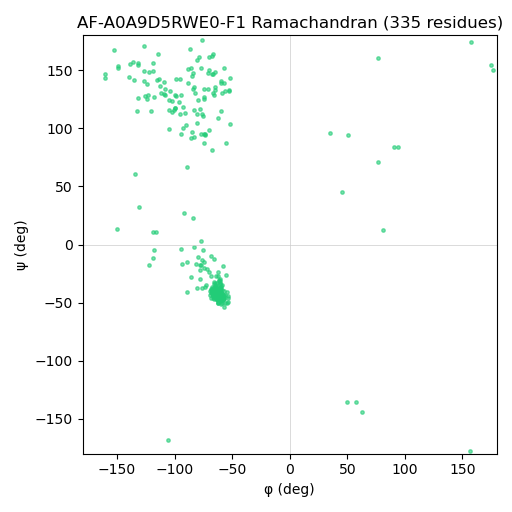0.305 1.00 47.00 320 GLU A O 1
ATOM 2481 N N . VAL A 1 321 ? -12.066 17.516 78.617 1.00 47.06 321 VAL A N 1
ATOM 2482 C CA . VAL A 1 321 ? -11.531 16.279 78.016 1.00 47.06 321 VAL A CA 1
ATOM 2483 C C . VAL A 1 321 ? -10.021 16.282 78.226 1.00 47.06 321 VAL A C 1
ATOM 2485 O O . VAL A 1 321 ? -9.368 17.263 77.879 1.00 47.06 321 VAL A O 1
ATOM 2488 N N . TYR A 1 322 ? -9.476 15.196 78.773 1.00 49.72 322 TYR A N 1
ATOM 2489 C CA . TYR A 1 322 ? -8.048 15.077 79.073 1.00 49.72 322 TYR A CA 1
ATOM 2490 C C . TYR A 1 322 ? -7.406 14.005 78.199 1.00 49.72 322 TYR A C 1
ATOM 2492 O O . TYR A 1 322 ? -8.017 12.971 77.910 1.00 49.72 322 TYR A O 1
ATOM 2500 N N . ASN A 1 323 ? -6.171 14.257 77.768 1.00 44.34 323 ASN A N 1
ATOM 2501 C CA . ASN A 1 323 ? -5.499 13.402 76.792 1.00 44.34 323 ASN A CA 1
ATOM 2502 C C . ASN A 1 323 ? -4.874 12.162 77.433 1.00 44.34 323 ASN A C 1
ATOM 2504 O O . ASN A 1 323 ? -4.554 11.206 76.735 1.00 44.34 323 ASN A O 1
ATOM 2508 N N . ASN A 1 324 ? -4.699 12.161 78.755 1.00 45.25 324 ASN A N 1
ATOM 2509 C CA . ASN A 1 324 ? -4.212 11.011 79.502 1.00 45.25 324 ASN A CA 1
ATOM 2510 C C . ASN A 1 324 ? -4.729 11.015 80.952 1.00 45.25 324 ASN A C 1
ATOM 2512 O O . ASN A 1 324 ? -5.268 12.001 81.460 1.00 45.25 324 ASN A O 1
ATOM 2516 N N . LYS A 1 325 ? -4.555 9.874 81.625 1.00 46.16 325 LYS A N 1
ATOM 2517 C CA . LYS A 1 325 ? -4.997 9.651 83.007 1.00 46.16 325 LYS A CA 1
ATOM 2518 C C . LYS A 1 325 ? -4.338 10.598 84.017 1.00 46.16 325 LYS A C 1
ATOM 2520 O O . LYS A 1 325 ? -5.007 11.041 84.946 1.00 46.16 325 LYS A O 1
ATOM 2525 N N . ALA A 1 326 ? -3.057 10.918 83.831 1.00 51.66 326 ALA A N 1
ATOM 2526 C CA . ALA A 1 326 ? -2.303 11.753 84.762 1.00 51.66 326 ALA A CA 1
ATOM 2527 C C . ALA A 1 326 ? -2.822 13.202 84.774 1.00 51.66 326 ALA A C 1
ATOM 2529 O O . ALA A 1 326 ? -3.031 13.764 85.846 1.00 51.66 326 ALA A O 1
ATOM 2530 N N . GLU A 1 327 ? -3.134 13.768 83.603 1.00 53.28 327 GLU A N 1
ATOM 2531 C CA . GLU A 1 327 ? -3.755 15.095 83.463 1.00 53.28 327 GLU A CA 1
ATOM 2532 C C . GLU A 1 327 ? -5.134 15.163 84.133 1.00 53.28 327 GLU A C 1
ATOM 2534 O O . GLU A 1 327 ? -5.448 16.128 84.836 1.00 53.28 327 GLU A O 1
ATOM 2539 N N . ALA A 1 328 ? -5.945 14.115 83.961 1.00 50.91 328 ALA A N 1
ATOM 2540 C CA . ALA A 1 328 ? -7.264 14.029 84.581 1.00 50.91 328 ALA A CA 1
ATOM 2541 C C . ALA A 1 328 ? -7.175 13.941 86.118 1.00 50.91 328 ALA A C 1
ATOM 2543 O O . ALA A 1 328 ? -7.960 14.574 86.829 1.00 50.91 328 ALA A O 1
ATOM 2544 N N . GLU A 1 329 ? -6.214 13.179 86.648 1.00 50.72 329 GLU A N 1
ATOM 2545 C CA . GLU A 1 329 ? -5.991 13.032 88.091 1.00 50.72 329 GLU A CA 1
ATOM 2546 C C . GLU A 1 329 ? -5.375 14.293 88.727 1.00 50.72 329 GLU A C 1
ATOM 2548 O O . GLU A 1 329 ? -5.742 14.657 89.849 1.00 50.72 329 GLU A O 1
ATOM 2553 N N . GLU A 1 330 ? -4.500 15.010 88.016 1.00 56.81 330 GLU A N 1
ATOM 2554 C CA . GLU A 1 330 ? -3.914 16.273 88.479 1.00 56.81 330 GLU A CA 1
ATOM 2555 C C . GLU A 1 330 ? -4.960 17.396 88.556 1.00 56.81 330 GLU A C 1
ATOM 2557 O O . GLU A 1 330 ? -5.060 18.077 89.582 1.00 56.81 330 GLU A O 1
ATOM 2562 N N . ALA A 1 331 ? -5.791 17.559 87.520 1.00 54.00 331 ALA A N 1
ATOM 2563 C CA . ALA A 1 331 ? -6.897 18.519 87.525 1.00 54.00 331 ALA A CA 1
ATOM 2564 C C . ALA A 1 331 ? -7.908 18.211 88.644 1.00 54.00 331 ALA A C 1
ATOM 2566 O O . ALA A 1 331 ? -8.399 19.111 89.335 1.00 54.00 331 ALA A O 1
ATOM 2567 N N . LEU A 1 332 ? -8.161 16.921 88.890 1.00 51.22 332 LEU A N 1
ATOM 2568 C CA . LEU A 1 332 ? -8.998 16.468 89.994 1.00 51.22 332 LEU A CA 1
ATOM 2569 C C . LEU A 1 332 ? -8.387 16.818 91.359 1.00 51.22 332 LEU A C 1
ATOM 2571 O O . LEU A 1 332 ? -9.114 17.265 92.246 1.00 51.22 332 LEU A O 1
ATOM 2575 N N . ASN A 1 333 ? -7.075 16.654 91.543 1.00 53.59 333 ASN A N 1
ATOM 2576 C CA . ASN A 1 333 ? -6.398 16.966 92.803 1.00 53.59 333 ASN A CA 1
ATOM 2577 C C . ASN A 1 333 ? -6.250 18.474 93.059 1.00 53.59 333 ASN A C 1
ATOM 2579 O O . ASN A 1 333 ? -6.448 18.896 94.196 1.00 53.59 333 ASN A O 1
ATOM 2583 N N . LYS A 1 334 ? -6.006 19.296 92.029 1.00 53.84 334 LYS A N 1
ATOM 2584 C CA . LYS A 1 334 ? -6.005 20.769 92.150 1.00 53.84 334 LYS A CA 1
ATOM 2585 C C . LYS A 1 334 ? -7.361 21.326 92.589 1.00 53.84 334 LYS A C 1
ATOM 2587 O O . LYS A 1 334 ? -7.402 22.307 93.316 1.00 53.84 334 LYS A O 1
ATOM 2592 N N . SER A 1 335 ? -8.466 20.672 92.224 1.00 49.19 335 SER A N 1
ATOM 2593 C CA . SER A 1 335 ? -9.815 21.074 92.661 1.00 49.19 335 SER A CA 1
ATOM 2594 C C . SER A 1 335 ? -10.160 20.723 94.121 1.00 49.19 335 SER A C 1
ATOM 2596 O O . SER A 1 335 ? -11.252 21.060 94.584 1.00 49.19 335 SER A O 1
ATOM 2598 N N . LYS A 1 336 ? -9.270 20.015 94.839 1.00 47.69 336 LYS A N 1
ATOM 2599 C CA . LYS A 1 336 ? -9.451 19.624 96.251 1.00 47.69 336 LYS A CA 1
ATOM 2600 C C . LYS A 1 336 ? -8.823 20.605 97.260 1.00 47.69 336 LYS A C 1
ATOM 2602 O O . LYS A 1 336 ? -9.177 20.497 98.435 1.00 47.69 336 LYS A O 1
ATOM 2607 N N . GLN A 1 337 ? -7.912 21.493 96.838 1.00 44.19 337 GLN A N 1
ATOM 2608 C CA . GLN A 1 337 ? -7.347 22.589 97.654 1.00 44.19 337 GLN A CA 1
ATOM 2609 C C . GLN A 1 337 ? -8.260 23.817 97.626 1.00 44.19 337 GLN A C 1
ATOM 2611 O O . GLN A 1 337 ? -8.374 24.471 98.685 1.00 44.19 337 GLN A O 1
#

Foldseek 3Di:
DKDWDPGDDDPDDDDDQAFDKIKMKDKAPDDPVDHIGDIDIDPIDGDFFDDLPLLVVLLVVLVVLLVVCCPLQVVLSVLLVVLSVLSVVQVPGRNDDPVSSVVSSVSNVVSSVVSVVLVVLLVVLLVLLVVLPDADLVCPVSLVVSVVSLVPDDPSSNVSNPPVSVVSSVVSVVVNVVNVLQVLLVVLLVLLVVLPDQDQDPVNVVSLVVSVVSLVPHDPVSVVNCVVSVVSSVVSVVVNVVNVVVVVVVQDQPQPFDDDPDDDGDRDRDDDDDPDDDDDDADDDPPPRDGFDWEWEDDPRDIDIDGDDDDDDDDDDDDDYDHDPVVVVVVVVVVVD

Mean predicted aligned error: 14.77 Å

Secondary structure (DSSP, 8-state):
-EEETT---BSSPP---SSEEE-EEEEE---TTSPPEEEEEPPPEEEPPPP-HHHHHHHHHHHHHHHHHTTT-HHHHHHHHHHHHHHHHHHH-TT--HHHHHHHHHHHHHHHHHHHHHHHHHHHHHHHHHTT-S--GGGHHHHHHHHHHHHTS-HHHHHHHHHHHHHHHHHHHHHHHHHHHHHHHHHHHHHHHTT-S--SSHHHHHHHHHHHHHHHTS-HHHHHTTHHHHHHHHHHHHHHHHHHHHHHHHS---EEEEEETTTEEEEEE---S-S-S--------TTTT-PPP-EEEEETTEEEEE---------PPS--EESSHHHHHHHHHHTT-

pLDDT: mean 81.74, std 24.7, range [28.92, 98.88]